Protein AF-A0A0A1XSM8-F1 (afdb_monomer_lite)

Sequence (254 aa):
SNYKRAIQLCSEKLRDNIKELNGKSNKLQLAQQSCEIKRKNLKAELVKLEKELEESKEKVYEACHAATYEDTLAKSKAAMAKYQLEHGALRSAEAMYKKYIEKVTEEPCCPLCHKDMTDNEATDITMELSDEISRLPENIKRTEKLLKAEQKRYENLLHIKSVVETVAKLEADIPKKKQELSSIEEKLAECVEERESLQMLLAEPTTSLELADSMMGDVSLLDEAMKEITRLKNDIAQLNVSTKEKNTNYKKQN

Foldseek 3Di:
DQVLVVLVVLLVVLVVVLVVLVVVLVVLVVVLVVLVVVLVVLVVVLVVLVVLLVVLVVLVCVLQVPDDLVVSLVVLVVQLVVLVVVLVVLVVLLVVLVVQLVVCVVAVARPPPRHHHDPVRSVVSSVVSVVVSVCSVVVSVVSVVSNVVSVVSNVSSVVSPVSVVSSVVSVVVSVVSVVVSVVSVVVSVVSVVVSVVSVVVSPVSVVVSVVSVVCSVVSVVVSVVVVVVVVVVVVVVVVVVVVVVVVVVVVVVD

Structure (mmCIF, N/CA/C/O backbone):
data_AF-A0A0A1XSM8-F1
#
_entry.id   AF-A0A0A1XSM8-F1
#
loop_
_atom_site.group_PDB
_atom_site.id
_atom_site.type_symbol
_atom_site.label_atom_id
_atom_site.label_alt_id
_atom_site.label_comp_id
_atom_site.label_asym_id
_atom_site.label_entity_id
_atom_site.label_seq_id
_atom_site.pdbx_PDB_ins_code
_atom_site.Cartn_x
_atom_site.Cartn_y
_atom_site.Cartn_z
_atom_site.occupancy
_atom_site.B_iso_or_equiv
_atom_site.auth_seq_id
_atom_site.auth_comp_id
_atom_site.auth_asym_id
_atom_site.auth_atom_id
_atom_site.pdbx_PDB_model_num
ATOM 1 N N . SER A 1 1 ? -41.014 -10.671 57.618 1.00 57.84 1 SER A N 1
ATOM 2 C CA . SER A 1 1 ? -40.195 -10.528 56.399 1.00 57.84 1 SER A CA 1
ATOM 3 C C . SER A 1 1 ? -38.901 -9.835 56.766 1.00 57.84 1 SER A C 1
ATOM 5 O O . SER A 1 1 ? -38.954 -8.995 57.649 1.00 57.84 1 SER A O 1
ATOM 7 N N . ASN A 1 2 ? -37.768 -10.234 56.181 1.00 83.19 2 ASN A N 1
ATOM 8 C CA . ASN A 1 2 ? -36.460 -9.608 56.413 1.00 83.19 2 ASN A CA 1
ATOM 9 C C . ASN A 1 2 ? -36.121 -8.795 55.159 1.00 83.19 2 ASN A C 1
ATOM 11 O O . ASN A 1 2 ? -35.640 -9.352 54.167 1.00 83.19 2 ASN A O 1
ATOM 15 N N . TYR A 1 3 ? -36.506 -7.520 55.167 1.00 88.50 3 TYR A N 1
ATOM 16 C CA . TYR A 1 3 ? -36.386 -6.631 54.012 1.00 88.50 3 TYR A CA 1
ATOM 17 C C . TYR A 1 3 ? -34.920 -6.347 53.690 1.00 88.50 3 TYR A C 1
ATOM 19 O O . TYR A 1 3 ? -34.545 -6.303 52.517 1.00 88.50 3 TYR A O 1
ATOM 27 N N . LYS A 1 4 ? -34.066 -6.280 54.716 1.00 89.94 4 LYS A N 1
ATOM 28 C CA . LYS A 1 4 ? -32.618 -6.136 54.561 1.00 89.94 4 LYS A CA 1
ATOM 29 C C . LYS A 1 4 ? -32.029 -7.253 53.708 1.00 89.94 4 LYS A C 1
ATOM 31 O O . LYS A 1 4 ? -31.287 -6.987 52.768 1.00 89.94 4 LYS A O 1
ATOM 36 N N . ARG A 1 5 ? -32.398 -8.507 53.985 1.00 89.94 5 ARG A N 1
ATOM 37 C CA . ARG A 1 5 ? -31.927 -9.666 53.213 1.00 89.94 5 ARG A CA 1
ATOM 38 C C . ARG A 1 5 ? -32.392 -9.610 51.757 1.00 89.94 5 ARG A C 1
ATOM 40 O O . ARG A 1 5 ? -31.642 -10.010 50.874 1.00 89.94 5 ARG A O 1
ATOM 47 N N . ALA A 1 6 ? -33.605 -9.121 51.499 1.00 90.31 6 ALA A N 1
ATOM 48 C CA . ALA A 1 6 ? -34.114 -8.981 50.136 1.00 90.31 6 ALA A CA 1
ATOM 49 C C . ALA A 1 6 ? -33.307 -7.951 49.327 1.00 90.31 6 ALA A C 1
ATOM 51 O O . ALA A 1 6 ? -32.932 -8.234 48.190 1.00 90.31 6 ALA A O 1
ATOM 52 N N . ILE A 1 7 ? -32.981 -6.800 49.928 1.00 91.75 7 ILE A N 1
ATOM 53 C CA . ILE A 1 7 ? -32.143 -5.781 49.280 1.00 91.75 7 ILE A CA 1
ATOM 54 C C . ILE A 1 7 ? -30.718 -6.288 49.079 1.00 91.75 7 ILE A C 1
ATOM 56 O O . ILE A 1 7 ? -30.192 -6.146 47.984 1.00 91.75 7 ILE A O 1
ATOM 60 N N . GLN A 1 8 ? -30.120 -6.957 50.069 1.00 92.00 8 GLN A N 1
ATOM 61 C CA . GLN A 1 8 ? -28.779 -7.539 49.926 1.00 92.00 8 GLN A CA 1
ATOM 62 C C . GLN A 1 8 ? -28.683 -8.505 48.737 1.00 92.00 8 GLN A C 1
ATOM 64 O O . GLN A 1 8 ? -27.766 -8.385 47.929 1.00 92.00 8 GLN A O 1
ATOM 69 N N . LEU A 1 9 ? -29.660 -9.405 48.583 1.00 92.56 9 LEU A N 1
ATOM 70 C CA . LEU A 1 9 ? -29.715 -10.326 47.443 1.00 92.56 9 LEU A CA 1
ATOM 71 C C . LEU A 1 9 ? -29.892 -9.592 46.103 1.00 92.56 9 LEU A C 1
ATOM 73 O O . LEU A 1 9 ? -29.390 -10.052 45.078 1.00 92.56 9 LEU A O 1
ATOM 77 N N . CYS A 1 10 ? -30.611 -8.467 46.090 1.00 92.44 10 CYS A N 1
ATOM 78 C CA . CYS A 1 10 ? -30.744 -7.624 44.902 1.00 92.44 10 CYS A CA 1
ATOM 79 C C . CYS A 1 10 ? -29.411 -6.939 44.555 1.00 92.44 10 CYS A C 1
ATOM 81 O O . CYS A 1 10 ? -28.944 -7.050 43.422 1.00 92.44 10 CYS A O 1
ATOM 83 N N . SER A 1 11 ? -28.753 -6.318 45.540 1.00 93.38 11 SER A N 1
ATOM 84 C CA . SER A 1 11 ? -27.442 -5.679 45.377 1.00 93.38 11 SER A CA 1
ATOM 85 C C . SER A 1 11 ? -26.373 -6.662 44.894 1.00 93.38 11 SER A C 1
ATOM 87 O O . SER A 1 11 ? -25.549 -6.304 44.058 1.00 93.38 11 SER A O 1
ATOM 89 N N . GLU A 1 12 ? -26.378 -7.908 45.378 1.00 94.56 12 GLU A N 1
ATOM 90 C CA . GLU A 1 12 ? -25.468 -8.961 44.901 1.00 94.56 12 GLU A CA 1
ATOM 91 C C . GLU A 1 12 ? -25.669 -9.256 43.409 1.00 94.56 12 GLU A C 1
ATOM 93 O O . GLU A 1 12 ? -24.707 -9.198 42.643 1.00 94.56 12 GLU A O 1
ATOM 98 N N . LYS A 1 13 ? -26.919 -9.456 42.968 1.00 94.75 13 LYS A N 1
ATOM 99 C CA . LYS A 1 13 ? -27.236 -9.669 41.545 1.00 94.75 13 LYS A CA 1
ATOM 100 C C . LYS A 1 13 ? -26.828 -8.486 40.670 1.00 94.75 13 LYS A C 1
ATOM 102 O O . LYS A 1 13 ? -26.302 -8.685 39.577 1.00 94.75 13 LYS A O 1
ATOM 107 N N . LEU A 1 14 ? -27.056 -7.260 41.143 1.00 95.00 14 LEU A N 1
ATOM 108 C CA . LEU A 1 14 ? -26.653 -6.046 40.431 1.00 95.00 14 LEU A CA 1
ATOM 109 C C . LEU A 1 14 ? -25.130 -5.957 40.299 1.00 95.00 14 LEU A C 1
ATOM 111 O O . LEU A 1 14 ? -24.633 -5.679 39.210 1.00 95.00 14 LEU A O 1
ATOM 115 N N . ARG A 1 15 ? -24.374 -6.261 41.363 1.00 95.00 15 ARG A N 1
ATOM 116 C CA . ARG A 1 15 ? -22.902 -6.292 41.312 1.00 95.00 15 ARG A CA 1
ATOM 117 C C . ARG A 1 15 ? -22.378 -7.328 40.327 1.00 95.00 15 ARG A C 1
ATOM 119 O O . ARG A 1 15 ? -21.412 -7.038 39.625 1.00 95.00 15 ARG A O 1
ATOM 126 N N . ASP A 1 16 ? -22.988 -8.506 40.265 1.00 95.50 16 ASP A N 1
ATOM 127 C CA . ASP A 1 16 ? -22.576 -9.542 39.317 1.00 95.50 16 ASP A CA 1
ATOM 128 C C . ASP A 1 16 ? -22.859 -9.126 37.867 1.00 95.50 16 ASP A C 1
ATOM 130 O O . ASP A 1 16 ? -21.978 -9.255 37.016 1.00 95.50 16 ASP A O 1
ATOM 134 N N . ASN A 1 17 ? -24.018 -8.512 37.600 1.00 95.44 17 ASN A N 1
ATOM 135 C CA . ASN A 1 17 ? -24.339 -7.953 36.283 1.00 95.44 17 ASN A CA 1
ATOM 136 C C . ASN A 1 17 ? -23.355 -6.836 35.877 1.00 95.44 17 ASN A C 1
ATOM 138 O O . ASN A 1 17 ? -22.780 -6.863 34.790 1.00 95.44 17 ASN A O 1
ATOM 142 N N . ILE A 1 18 ? -23.074 -5.891 36.782 1.00 96.00 18 ILE A N 1
ATOM 143 C CA . ILE A 1 18 ? -22.097 -4.813 36.550 1.00 96.00 18 ILE A CA 1
ATOM 144 C C . ILE A 1 18 ? -20.708 -5.390 36.256 1.00 96.00 18 ILE A C 1
ATOM 146 O O . ILE A 1 18 ? -20.020 -4.911 35.353 1.00 96.00 18 ILE A O 1
ATOM 150 N N . LYS A 1 19 ? -20.273 -6.425 36.986 1.00 96.19 19 LYS A N 1
ATOM 151 C CA . LYS A 1 19 ? -18.994 -7.103 36.722 1.00 96.19 19 LYS A CA 1
ATOM 152 C C . LYS A 1 19 ? -18.967 -7.749 35.341 1.00 96.19 19 LYS A C 1
ATOM 154 O O . LYS A 1 19 ? -17.958 -7.625 34.648 1.00 96.19 19 LYS A O 1
ATOM 159 N N . GLU A 1 20 ? -20.041 -8.422 34.934 1.00 95.62 20 GLU A N 1
ATOM 160 C CA . GLU A 1 2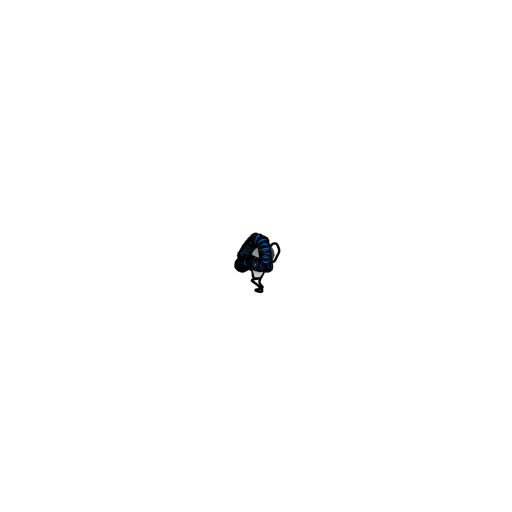0 ? -20.127 -9.052 33.616 1.00 95.62 20 GLU A CA 1
ATOM 161 C C . GLU A 1 20 ? -20.049 -8.009 32.493 1.00 95.62 20 GLU A C 1
ATOM 163 O O . GLU A 1 20 ? -19.232 -8.139 31.576 1.00 95.62 20 GLU A O 1
ATOM 168 N N . LEU A 1 21 ? -20.851 -6.946 32.590 1.00 95.00 21 LEU A N 1
ATOM 169 C CA . LEU A 1 21 ? -20.886 -5.861 31.610 1.00 95.00 21 LEU A CA 1
ATOM 170 C C . LEU A 1 21 ? -19.550 -5.107 31.538 1.00 95.00 21 LEU A C 1
ATOM 172 O O . LEU A 1 21 ? -19.043 -4.868 30.443 1.00 95.00 21 LEU A O 1
ATOM 176 N N . ASN A 1 22 ? -18.915 -4.818 32.678 1.00 93.69 22 ASN A N 1
ATOM 177 C CA . ASN A 1 22 ? -17.567 -4.240 32.705 1.00 93.69 22 ASN A CA 1
ATOM 178 C C . ASN A 1 22 ? -16.521 -5.186 32.101 1.00 93.69 22 ASN A C 1
ATOM 180 O O . ASN A 1 22 ? -15.609 -4.743 31.403 1.00 93.69 22 ASN A O 1
ATOM 184 N N . GLY A 1 23 ? -16.657 -6.497 32.316 1.00 94.50 23 GLY A N 1
ATOM 185 C CA . GLY A 1 23 ? -15.811 -7.502 31.678 1.00 94.50 23 GLY A CA 1
ATOM 186 C C . GLY A 1 23 ? -15.925 -7.483 30.151 1.00 94.50 23 GLY A C 1
ATOM 187 O O . GLY A 1 23 ? -14.906 -7.566 29.463 1.00 94.50 23 GLY A O 1
ATOM 188 N N . LYS A 1 24 ? -17.143 -7.336 29.612 1.00 94.81 24 LYS A N 1
ATOM 189 C CA . LYS A 1 24 ? -17.385 -7.166 28.167 1.00 94.81 24 LYS A CA 1
ATOM 190 C C . LYS A 1 24 ? -16.805 -5.845 27.655 1.00 94.81 24 LYS A C 1
ATOM 192 O O . LYS A 1 24 ? -16.062 -5.860 26.678 1.00 94.81 24 LYS A O 1
ATOM 197 N N . SER A 1 25 ? -17.047 -4.746 28.370 1.00 93.38 25 SER A N 1
ATOM 198 C CA . SER A 1 25 ? -16.523 -3.414 28.037 1.00 93.38 25 SER A CA 1
ATOM 199 C C . SER A 1 25 ? -14.990 -3.401 27.943 1.00 93.38 25 SER A C 1
ATOM 201 O O . SER A 1 25 ? -14.430 -2.957 26.943 1.00 93.38 25 SER A O 1
ATOM 203 N N . ASN A 1 26 ? -14.295 -4.004 28.914 1.00 93.12 26 ASN A N 1
ATOM 204 C CA . ASN A 1 26 ? -12.832 -4.102 28.899 1.00 93.12 26 ASN A CA 1
ATOM 205 C C . ASN A 1 26 ? -12.301 -4.917 27.709 1.00 93.12 26 ASN A C 1
ATOM 207 O O . ASN A 1 26 ? -11.300 -4.543 27.098 1.00 93.12 26 ASN A O 1
ATOM 211 N N . LYS A 1 27 ? -12.959 -6.030 27.354 1.00 93.94 27 LYS A N 1
ATOM 212 C CA . LYS A 1 27 ? -12.572 -6.830 26.176 1.00 93.94 27 LYS A CA 1
ATOM 213 C C . LYS A 1 27 ? -12.722 -6.027 24.888 1.00 93.94 27 LYS A C 1
ATOM 215 O O . LYS A 1 27 ? -11.822 -6.051 24.049 1.00 93.94 27 LYS A O 1
ATOM 220 N N . LEU A 1 28 ? -13.828 -5.301 24.760 1.00 94.50 28 LEU A N 1
ATOM 221 C CA . LEU A 1 28 ? -14.105 -4.455 23.608 1.00 94.50 28 LEU A CA 1
ATOM 222 C C . LEU A 1 28 ? -13.106 -3.296 23.508 1.00 94.50 28 LEU A C 1
ATOM 224 O O . LEU A 1 28 ? -12.585 -3.022 22.431 1.00 94.50 28 LEU A O 1
ATOM 228 N N . GLN A 1 29 ? -12.739 -2.686 24.638 1.00 92.31 29 GLN A N 1
ATOM 229 C CA . GLN A 1 29 ? -11.714 -1.645 24.691 1.00 92.31 29 GLN A CA 1
ATOM 230 C C . GLN A 1 29 ? -10.348 -2.150 24.199 1.00 92.31 29 GLN A C 1
ATOM 232 O O . GLN A 1 29 ? -9.684 -1.464 23.421 1.00 92.31 29 GLN A O 1
ATOM 237 N N . LEU A 1 30 ? -9.931 -3.356 24.597 1.00 94.00 30 LEU A N 1
ATOM 238 C CA . LEU A 1 30 ? -8.688 -3.964 24.109 1.00 94.00 30 LEU A CA 1
ATOM 239 C C . LEU A 1 30 ? -8.748 -4.260 22.602 1.00 94.00 30 LEU A C 1
ATOM 241 O O . LEU A 1 30 ? -7.776 -4.017 21.880 1.00 94.00 30 LEU A O 1
ATOM 245 N N . ALA A 1 31 ? -9.889 -4.753 22.111 1.00 92.81 31 ALA A N 1
ATOM 246 C CA . ALA A 1 31 ? -10.104 -5.000 20.687 1.00 92.81 31 ALA A CA 1
ATOM 247 C C . ALA A 1 31 ? -10.046 -3.699 19.869 1.00 92.81 31 ALA A C 1
ATOM 249 O O . ALA A 1 31 ? -9.356 -3.645 18.846 1.00 92.81 31 ALA A O 1
ATOM 250 N N . GLN A 1 32 ? -10.686 -2.634 20.360 1.00 93.50 32 GLN A N 1
ATOM 251 C CA . GLN A 1 32 ? -10.644 -1.304 19.761 1.00 93.50 32 GLN A CA 1
ATOM 252 C C . GLN A 1 32 ? -9.210 -0.772 19.693 1.00 93.50 32 GLN A C 1
ATOM 254 O O . GLN A 1 32 ? -8.761 -0.376 18.621 1.00 93.50 32 GLN A O 1
ATOM 259 N N . GLN A 1 33 ? -8.458 -0.820 20.798 1.00 94.69 33 GLN A N 1
ATOM 260 C CA . GLN A 1 33 ? -7.058 -0.381 20.822 1.00 94.69 33 GLN A CA 1
ATOM 261 C C . GLN A 1 33 ? -6.204 -1.148 19.805 1.00 94.69 33 GLN A C 1
ATOM 263 O O . GLN A 1 33 ? -5.412 -0.550 19.075 1.00 94.69 33 GLN A O 1
ATOM 268 N N . SER A 1 34 ? -6.390 -2.468 19.707 1.00 94.31 34 SER A N 1
ATOM 269 C CA . SER A 1 34 ? -5.701 -3.284 18.704 1.00 94.31 34 SER A CA 1
ATOM 270 C C . SER A 1 34 ? -6.028 -2.830 17.278 1.00 94.31 34 SER A C 1
ATOM 272 O O . SER A 1 34 ? -5.122 -2.665 16.456 1.00 94.31 34 SER A O 1
ATOM 274 N N . CYS A 1 35 ? -7.305 -2.579 16.979 1.00 95.00 35 CYS A N 1
ATOM 275 C CA . CYS A 1 35 ? -7.736 -2.112 15.663 1.00 95.00 35 CYS A CA 1
ATOM 276 C C . CYS A 1 35 ? -7.240 -0.691 15.358 1.00 95.00 35 CYS A C 1
ATOM 278 O O . CYS A 1 35 ? -6.810 -0.430 14.237 1.00 95.00 35 CYS A O 1
ATOM 280 N N . GLU A 1 36 ? -7.203 0.213 16.339 1.00 94.75 36 GLU A N 1
ATOM 281 C CA . GLU A 1 36 ? -6.663 1.569 16.174 1.00 94.75 36 GLU A CA 1
ATOM 282 C C . GLU A 1 36 ? -5.170 1.557 15.843 1.00 94.75 36 GLU A C 1
ATOM 284 O O . GLU A 1 36 ? -4.731 2.286 14.946 1.00 94.75 36 GLU A O 1
ATOM 289 N N . ILE A 1 37 ? -4.396 0.703 16.521 1.00 96.00 37 ILE A N 1
ATOM 290 C CA . ILE A 1 37 ? -2.970 0.507 16.234 1.00 96.00 37 ILE A CA 1
ATOM 291 C C . ILE A 1 37 ? -2.797 -0.017 14.807 1.00 96.00 37 ILE A C 1
ATOM 293 O O . ILE A 1 37 ? -2.013 0.547 14.040 1.00 96.00 37 ILE A O 1
ATOM 297 N N . LYS A 1 38 ? -3.559 -1.049 14.419 1.00 95.56 38 LYS A N 1
ATOM 298 C CA . LYS A 1 38 ? -3.522 -1.602 13.055 1.00 95.56 38 LYS A CA 1
ATOM 299 C C . LYS A 1 38 ? -3.875 -0.546 12.009 1.00 95.56 38 LYS A C 1
ATOM 301 O O . LYS A 1 38 ? -3.117 -0.373 11.061 1.00 95.56 38 LYS A O 1
ATOM 306 N N . ARG A 1 39 ? -4.951 0.221 12.218 1.00 96.75 39 ARG A N 1
ATOM 307 C CA . ARG A 1 39 ? -5.370 1.327 11.343 1.00 96.75 39 ARG A CA 1
ATOM 308 C C . ARG A 1 39 ? -4.254 2.353 11.170 1.00 96.75 39 ARG A C 1
ATOM 310 O O . ARG A 1 39 ? -3.959 2.756 10.050 1.00 96.75 39 ARG A O 1
ATOM 317 N N . LYS A 1 40 ? -3.628 2.787 12.268 1.00 96.81 40 LYS A N 1
ATOM 318 C CA . LYS A 1 40 ? -2.547 3.781 12.233 1.00 96.81 40 LYS A CA 1
ATOM 319 C C . LYS A 1 40 ? -1.333 3.261 11.464 1.00 96.81 40 LYS A C 1
ATOM 321 O O . LYS A 1 40 ? -0.796 3.983 10.626 1.00 96.81 40 LYS A O 1
ATOM 326 N N . ASN A 1 41 ? -0.928 2.022 11.730 1.00 96.31 41 ASN A N 1
ATOM 327 C CA . ASN A 1 41 ? 0.204 1.396 11.055 1.00 96.31 41 ASN A CA 1
ATOM 328 C C . ASN A 1 41 ? -0.067 1.229 9.557 1.00 96.31 41 ASN A C 1
ATOM 330 O O . ASN A 1 41 ? 0.768 1.623 8.748 1.00 96.31 41 ASN A O 1
ATOM 334 N N . LEU A 1 42 ? -1.250 0.730 9.189 1.00 96.44 42 LEU A N 1
ATOM 335 C CA . LEU A 1 42 ? -1.633 0.518 7.797 1.00 96.44 42 LEU A CA 1
ATOM 336 C C . LEU A 1 42 ? -1.765 1.840 7.029 1.00 96.44 42 LEU A C 1
ATOM 338 O O . LEU A 1 42 ? -1.299 1.929 5.899 1.00 96.44 42 LEU A O 1
ATOM 342 N N . LYS A 1 43 ? -2.305 2.903 7.648 1.00 96.50 43 LYS A N 1
ATOM 343 C CA . LYS A 1 43 ? -2.306 4.256 7.056 1.00 96.50 43 LYS A CA 1
ATOM 344 C C . LYS A 1 43 ? -0.891 4.770 6.805 1.00 96.50 43 LYS A C 1
ATOM 346 O O . LYS A 1 43 ? -0.612 5.289 5.731 1.00 96.50 43 LYS A O 1
ATOM 351 N N . ALA A 1 44 ? 0.008 4.623 7.779 1.00 96.75 44 ALA A N 1
ATOM 352 C CA . ALA A 1 44 ? 1.395 5.054 7.625 1.00 96.75 44 ALA A CA 1
ATOM 353 C C . ALA A 1 44 ? 2.141 4.244 6.550 1.00 96.75 44 ALA A C 1
ATOM 355 O O . ALA A 1 44 ? 2.964 4.800 5.827 1.00 96.75 44 ALA A O 1
ATOM 356 N N . GLU A 1 45 ? 1.860 2.945 6.442 1.00 95.69 45 GLU A N 1
ATOM 357 C CA . GLU A 1 45 ? 2.399 2.084 5.390 1.00 95.69 45 GLU A CA 1
ATOM 358 C C . GLU A 1 45 ? 1.861 2.482 4.011 1.00 95.69 45 GLU A C 1
ATOM 360 O O . GLU A 1 45 ? 2.648 2.657 3.088 1.00 95.69 45 GLU A O 1
ATOM 365 N N . LEU A 1 46 ? 0.551 2.712 3.883 1.00 96.75 46 LEU A N 1
ATOM 366 C CA . LEU A 1 46 ? -0.077 3.156 2.637 1.00 96.75 46 LEU A CA 1
ATOM 367 C C . LEU A 1 46 ? 0.536 4.455 2.116 1.00 96.75 46 LEU A C 1
ATOM 369 O O . LEU A 1 46 ? 0.905 4.505 0.952 1.00 96.75 46 LEU A O 1
ATOM 373 N N . VAL A 1 47 ? 0.734 5.459 2.975 1.00 96.88 47 VAL A N 1
ATOM 374 C CA . VAL A 1 47 ? 1.379 6.723 2.574 1.00 96.88 47 VAL A CA 1
ATOM 375 C C . VAL A 1 47 ? 2.792 6.485 2.031 1.00 96.88 47 VAL A C 1
ATOM 377 O O . VAL A 1 47 ? 3.201 7.122 1.063 1.00 96.88 47 VAL A O 1
ATOM 380 N N . LYS A 1 48 ? 3.551 5.559 2.632 1.00 96.56 48 LYS A N 1
ATOM 381 C CA . LYS A 1 48 ? 4.892 5.207 2.143 1.00 96.56 48 LYS A CA 1
ATOM 382 C C . LYS A 1 48 ? 4.830 4.505 0.790 1.00 96.56 48 LYS A C 1
ATOM 384 O O . LYS A 1 48 ? 5.584 4.883 -0.096 1.00 96.56 48 LYS A O 1
ATOM 389 N N . LEU A 1 49 ? 3.933 3.532 0.634 1.00 95.81 49 LEU A N 1
ATOM 390 C CA . LEU A 1 49 ? 3.766 2.781 -0.612 1.00 95.81 49 LEU A CA 1
ATOM 391 C C . LEU A 1 49 ? 3.255 3.670 -1.750 1.00 95.81 49 LEU A C 1
ATOM 393 O O . LEU A 1 49 ? 3.718 3.539 -2.874 1.00 95.81 49 LEU A O 1
ATOM 397 N N . GLU A 1 50 ? 2.337 4.596 -1.470 1.00 95.50 50 GLU A N 1
ATOM 398 C CA . GLU A 1 50 ? 1.850 5.577 -2.446 1.00 95.50 50 GLU A CA 1
ATOM 399 C C . GLU A 1 50 ? 2.966 6.524 -2.889 1.00 95.50 50 GLU A C 1
ATOM 401 O O . GLU A 1 50 ? 3.106 6.792 -4.080 1.00 95.50 50 GLU A O 1
ATOM 406 N N . LYS A 1 51 ? 3.804 6.979 -1.951 1.00 96.50 51 LYS A N 1
ATOM 407 C CA . LYS A 1 51 ? 4.974 7.795 -2.281 1.00 96.50 51 LYS A CA 1
ATOM 408 C C . LYS A 1 51 ? 5.997 7.013 -3.110 1.00 96.50 51 LYS A C 1
ATOM 410 O O . LYS A 1 51 ? 6.495 7.529 -4.102 1.00 96.50 51 LYS A O 1
ATOM 415 N N . GLU A 1 52 ? 6.294 5.773 -2.725 1.00 95.56 52 GLU A N 1
ATOM 416 C CA . GLU A 1 52 ? 7.201 4.889 -3.468 1.00 95.56 52 GLU A CA 1
ATOM 417 C C . GLU A 1 52 ? 6.672 4.591 -4.876 1.00 95.56 52 GLU A C 1
ATOM 419 O O . GLU A 1 52 ? 7.447 4.551 -5.835 1.00 95.56 52 GLU A O 1
ATOM 424 N N . LEU A 1 53 ? 5.353 4.423 -5.014 1.00 96.38 53 LEU A N 1
ATOM 425 C CA . LEU A 1 53 ? 4.701 4.250 -6.303 1.00 96.38 53 LEU A CA 1
ATOM 426 C C . LEU A 1 53 ? 4.896 5.486 -7.181 1.00 96.38 53 LEU A C 1
ATOM 428 O O . LEU A 1 53 ? 5.271 5.329 -8.339 1.00 96.38 53 LEU A O 1
ATOM 432 N N . GLU A 1 54 ? 4.675 6.685 -6.645 1.00 95.12 54 GLU A N 1
ATOM 433 C CA . GLU A 1 54 ? 4.847 7.931 -7.397 1.00 95.12 54 GLU A CA 1
ATOM 434 C C . GLU A 1 54 ? 6.304 8.123 -7.837 1.00 95.12 54 GLU A C 1
ATOM 436 O O . GLU A 1 54 ? 6.575 8.267 -9.026 1.00 95.12 54 GLU A O 1
ATOM 441 N N . GLU A 1 55 ? 7.261 7.979 -6.915 1.00 94.94 55 GLU A N 1
ATOM 442 C CA . GLU A 1 55 ? 8.697 8.066 -7.222 1.00 94.94 55 GLU A CA 1
ATOM 443 C C . GLU A 1 55 ? 9.132 7.021 -8.269 1.00 94.94 55 GLU A C 1
ATOM 445 O O . GLU A 1 55 ? 10.017 7.261 -9.095 1.00 94.94 55 GLU A O 1
ATOM 450 N N . SER A 1 56 ? 8.532 5.828 -8.243 1.00 94.00 56 SER A N 1
ATOM 451 C CA . SER A 1 56 ? 8.818 4.773 -9.219 1.00 94.00 56 SER A CA 1
ATOM 452 C C . SER A 1 56 ? 8.170 5.060 -10.575 1.00 94.00 56 SER A C 1
ATOM 454 O O . SER A 1 56 ? 8.792 4.811 -11.609 1.00 94.00 56 SER A O 1
ATOM 456 N N . LYS A 1 57 ? 6.956 5.623 -10.593 1.00 92.81 57 LYS A N 1
ATOM 457 C CA . LYS A 1 57 ? 6.270 6.068 -11.814 1.00 92.81 57 LYS A CA 1
ATOM 458 C C . LYS A 1 57 ? 7.019 7.195 -12.502 1.00 92.81 57 LYS A C 1
ATOM 460 O O . LYS A 1 57 ? 7.180 7.132 -13.717 1.00 92.81 57 LYS A O 1
ATOM 465 N N . GLU A 1 58 ? 7.529 8.165 -11.748 1.00 93.00 58 GLU A N 1
ATOM 466 C CA . GLU A 1 58 ? 8.364 9.245 -12.277 1.00 93.00 58 GLU A CA 1
ATOM 467 C C . GLU A 1 58 ? 9.603 8.685 -12.987 1.00 93.00 58 GLU A C 1
ATOM 469 O O . GLU A 1 58 ? 9.836 9.001 -14.152 1.00 93.00 58 GLU A O 1
ATOM 474 N N . LYS A 1 59 ? 10.333 7.750 -12.362 1.00 91.25 59 LYS A N 1
ATOM 475 C CA . LYS A 1 59 ? 11.497 7.088 -12.990 1.00 91.25 59 LYS A CA 1
ATOM 476 C C . LYS A 1 59 ? 11.139 6.347 -14.279 1.00 91.25 59 LYS A C 1
ATOM 478 O O . LYS A 1 59 ? 11.894 6.373 -15.251 1.00 91.25 59 LYS A O 1
ATOM 483 N N . VAL A 1 60 ? 9.996 5.659 -14.299 1.00 91.19 60 VAL A N 1
ATOM 484 C CA . VAL A 1 60 ? 9.510 4.975 -15.507 1.00 91.19 60 VAL A CA 1
ATOM 485 C C . VAL A 1 60 ? 9.138 5.993 -16.586 1.00 91.19 60 VAL A C 1
ATOM 487 O O . VAL A 1 60 ? 9.468 5.792 -17.758 1.00 91.19 60 VAL A O 1
ATOM 490 N N . TYR A 1 61 ? 8.506 7.100 -16.200 1.00 90.12 61 TYR A N 1
ATOM 491 C CA . TYR A 1 61 ? 8.118 8.179 -17.099 1.00 90.12 61 TYR A CA 1
ATOM 492 C C . TYR A 1 61 ? 9.333 8.876 -17.721 1.00 90.12 61 TYR A C 1
ATOM 494 O O . TYR A 1 61 ? 9.364 9.049 -18.938 1.00 90.12 61 TYR A O 1
ATOM 502 N N . GLU A 1 62 ? 10.364 9.193 -16.937 1.00 89.19 62 GLU A N 1
ATOM 503 C CA . GLU A 1 62 ? 11.622 9.777 -17.425 1.00 89.19 62 GLU A CA 1
ATOM 504 C C . GLU A 1 62 ? 12.305 8.902 -18.481 1.00 89.19 62 GLU A C 1
ATOM 506 O O . GLU A 1 62 ? 12.934 9.408 -19.408 1.00 89.19 62 GLU A O 1
ATOM 511 N N . ALA A 1 63 ? 12.173 7.579 -18.388 1.00 86.75 63 ALA A N 1
ATOM 512 C CA . ALA A 1 63 ? 12.787 6.676 -19.351 1.00 86.75 63 ALA A CA 1
ATOM 513 C C . ALA A 1 63 ? 11.900 6.380 -20.574 1.00 86.75 63 ALA A C 1
ATOM 515 O O . ALA A 1 63 ? 12.412 6.262 -21.693 1.00 86.75 63 ALA A O 1
ATOM 516 N N . CYS A 1 64 ? 10.579 6.276 -20.392 1.00 88.06 64 CYS A N 1
ATOM 517 C CA . CYS A 1 64 ? 9.651 5.819 -21.435 1.00 88.06 64 CYS A CA 1
ATOM 518 C C . CYS A 1 64 ? 8.816 6.941 -22.079 1.00 88.06 64 CYS A C 1
ATOM 520 O O . CYS A 1 64 ? 8.224 6.715 -23.131 1.00 88.06 64 CYS A O 1
ATOM 522 N N . HIS A 1 65 ? 8.798 8.151 -21.505 1.00 81.44 65 HIS A N 1
ATOM 523 C CA . HIS A 1 65 ? 8.115 9.348 -22.023 1.00 81.44 65 HIS A CA 1
ATOM 524 C C . HIS A 1 65 ? 6.675 9.060 -22.493 1.00 81.44 65 HIS A C 1
ATOM 526 O O . HIS A 1 65 ? 6.345 9.213 -23.669 1.00 81.44 65 HIS A O 1
ATOM 532 N N . ALA A 1 66 ? 5.830 8.609 -21.560 1.00 76.06 66 ALA A N 1
ATOM 533 C CA . ALA A 1 66 ? 4.420 8.230 -21.750 1.00 76.06 66 ALA A CA 1
ATOM 534 C C . ALA A 1 66 ? 4.132 6.977 -22.606 1.00 76.06 66 ALA A C 1
ATOM 536 O O . ALA A 1 66 ? 2.986 6.529 -22.640 1.00 76.06 66 ALA A O 1
ATOM 537 N N . ALA A 1 67 ? 5.124 6.374 -23.266 1.00 83.00 67 ALA A N 1
ATOM 538 C CA . ALA A 1 67 ? 4.949 5.073 -23.909 1.00 83.00 67 ALA A CA 1
ATOM 539 C C . ALA A 1 67 ? 5.065 3.930 -22.889 1.00 83.00 67 ALA A C 1
ATOM 541 O O . ALA A 1 67 ? 5.692 4.072 -21.837 1.00 83.00 67 ALA A O 1
ATOM 542 N N . THR A 1 68 ? 4.482 2.772 -23.207 1.00 87.69 68 THR A N 1
ATOM 543 C CA . THR A 1 68 ? 4.657 1.583 -22.367 1.00 87.69 68 THR A CA 1
ATOM 544 C C . THR A 1 68 ? 6.117 1.131 -22.388 1.00 87.69 68 THR A C 1
ATOM 546 O O . THR A 1 68 ? 6.856 1.359 -23.358 1.00 87.69 68 THR A O 1
ATOM 549 N N . TYR A 1 69 ? 6.544 0.477 -21.308 1.00 89.50 69 TYR A N 1
ATOM 550 C CA . TYR A 1 69 ? 7.890 -0.078 -21.212 1.00 89.50 69 TYR A CA 1
ATOM 551 C C . TYR A 1 69 ? 8.190 -1.043 -22.368 1.00 89.50 69 TYR A C 1
ATOM 553 O O . TYR A 1 69 ? 9.226 -0.926 -23.024 1.00 89.50 69 TYR A O 1
ATOM 561 N N . GLU A 1 70 ? 7.259 -1.957 -22.651 1.00 88.62 70 GLU A N 1
ATOM 562 C CA . GLU A 1 70 ? 7.411 -2.979 -23.689 1.00 88.62 70 GLU A CA 1
ATOM 563 C C . GLU A 1 70 ? 7.534 -2.362 -25.085 1.00 88.62 70 GLU A C 1
ATOM 565 O O . GLU A 1 70 ? 8.454 -2.710 -25.831 1.00 88.62 70 GLU A O 1
ATOM 570 N N . ASP A 1 71 ? 6.688 -1.380 -25.411 1.00 90.38 71 ASP A N 1
ATOM 571 C CA . ASP A 1 71 ? 6.753 -0.683 -26.697 1.00 90.38 71 ASP A CA 1
ATOM 572 C C . ASP A 1 71 ? 8.065 0.086 -26.852 1.00 90.38 71 ASP A C 1
ATOM 574 O O . ASP A 1 71 ? 8.674 0.091 -27.925 1.00 90.38 71 ASP A O 1
ATOM 578 N N . THR A 1 72 ? 8.517 0.752 -25.788 1.00 90.62 72 THR A N 1
ATOM 579 C CA . THR A 1 72 ? 9.751 1.549 -25.811 1.00 90.62 72 THR A CA 1
ATOM 580 C C . THR A 1 72 ? 10.976 0.655 -25.982 1.00 90.62 72 THR A C 1
ATOM 582 O O . THR A 1 72 ? 11.863 0.962 -26.783 1.00 90.62 72 THR A O 1
ATOM 585 N N . LEU A 1 73 ? 11.000 -0.486 -25.288 1.00 92.50 73 LEU A N 1
ATOM 586 C CA . LEU A 1 73 ? 12.052 -1.489 -25.404 1.00 92.50 73 LEU A CA 1
ATOM 587 C C . LEU A 1 73 ? 12.090 -2.101 -26.811 1.00 92.50 73 LEU A C 1
ATOM 589 O O . LEU A 1 73 ? 13.161 -2.197 -27.414 1.00 92.50 73 LEU A O 1
ATOM 593 N N . ALA A 1 74 ? 10.929 -2.466 -27.364 1.00 92.31 74 ALA A N 1
ATOM 594 C CA . ALA A 1 74 ? 10.819 -3.012 -28.714 1.00 92.31 74 ALA A CA 1
ATOM 595 C C . ALA A 1 74 ? 11.279 -2.003 -29.778 1.00 92.31 74 ALA A C 1
ATOM 597 O O . ALA A 1 74 ? 12.055 -2.355 -30.671 1.00 92.31 74 ALA A O 1
ATOM 598 N N . LYS A 1 75 ? 10.867 -0.734 -29.653 1.00 92.19 75 LYS A N 1
ATOM 599 C CA . LYS A 1 75 ? 11.288 0.355 -30.550 1.00 92.19 75 LYS A CA 1
ATOM 600 C C . LYS A 1 75 ? 12.793 0.594 -30.497 1.00 92.19 75 LYS A C 1
ATOM 602 O O . LYS A 1 75 ? 13.413 0.691 -31.553 1.00 92.19 75 LYS A O 1
ATOM 607 N N . SER A 1 76 ? 13.386 0.650 -29.303 1.00 92.56 76 SER A N 1
ATOM 608 C CA . SER A 1 76 ? 14.835 0.842 -29.153 1.00 92.56 76 SER A CA 1
ATOM 609 C C . SER A 1 76 ? 15.613 -0.343 -29.738 1.00 92.56 76 SER A C 1
ATOM 611 O O . SER A 1 76 ? 16.529 -0.146 -30.535 1.00 92.56 76 SER A O 1
ATOM 613 N N . LYS A 1 77 ? 15.169 -1.586 -29.493 1.00 93.50 77 LYS A N 1
ATOM 614 C CA . LYS A 1 77 ? 15.766 -2.789 -30.099 1.00 93.50 77 LYS A CA 1
ATOM 615 C C . LYS A 1 77 ? 15.694 -2.776 -31.632 1.00 93.50 77 LYS A C 1
ATOM 617 O O . LYS A 1 77 ? 16.673 -3.118 -32.296 1.00 93.50 77 LYS A O 1
ATOM 622 N N . ALA A 1 78 ? 14.560 -2.371 -32.203 1.00 94.56 78 ALA A N 1
ATOM 623 C CA . ALA A 1 78 ? 14.394 -2.253 -33.652 1.00 94.56 78 ALA A CA 1
ATOM 624 C C . ALA A 1 78 ? 15.271 -1.136 -34.247 1.00 94.56 78 ALA A C 1
ATOM 626 O O . ALA A 1 78 ? 15.908 -1.338 -35.282 1.00 94.56 78 ALA A O 1
ATOM 627 N N . ALA A 1 79 ? 15.356 0.019 -33.577 1.00 93.62 79 ALA A N 1
ATOM 628 C CA . ALA A 1 79 ? 16.218 1.127 -33.983 1.00 93.62 79 ALA A CA 1
ATOM 629 C C . ALA A 1 79 ? 17.703 0.737 -33.944 1.00 93.62 79 ALA A C 1
ATOM 631 O O . ALA A 1 79 ? 18.431 1.005 -34.898 1.00 93.62 79 ALA A O 1
ATOM 632 N N . MET A 1 80 ? 18.139 0.029 -32.897 1.00 94.25 80 MET A N 1
ATOM 633 C CA . MET A 1 80 ? 19.490 -0.525 -32.812 1.00 94.25 80 MET A CA 1
ATOM 634 C C . MET A 1 80 ? 19.794 -1.463 -33.981 1.00 94.25 80 MET A C 1
ATOM 636 O O . MET A 1 80 ? 20.824 -1.303 -34.628 1.00 94.25 80 MET A O 1
ATOM 640 N N . ALA A 1 81 ? 18.900 -2.409 -34.291 1.00 94.81 81 ALA A N 1
ATOM 641 C CA . ALA A 1 81 ? 19.088 -3.329 -35.413 1.00 94.81 81 ALA A CA 1
ATOM 642 C C . ALA A 1 81 ? 19.195 -2.585 -36.756 1.00 94.81 81 ALA A C 1
ATOM 644 O O . ALA A 1 81 ? 20.056 -2.910 -37.575 1.00 94.81 81 ALA A O 1
ATOM 645 N N . LYS A 1 82 ? 18.373 -1.546 -36.951 1.00 96.25 82 LYS A N 1
ATOM 646 C CA . LYS A 1 82 ? 18.428 -0.674 -38.128 1.00 96.25 82 LYS A CA 1
ATOM 647 C C . LYS A 1 82 ? 19.775 0.049 -38.237 1.00 96.25 82 LYS A C 1
ATOM 649 O O . LYS A 1 82 ? 20.429 -0.061 -39.269 1.00 96.25 82 LYS A O 1
ATOM 654 N N . TYR A 1 83 ? 20.225 0.732 -37.182 1.00 95.00 83 TYR A N 1
ATOM 655 C CA . TYR A 1 83 ? 21.504 1.453 -37.203 1.00 95.00 83 TYR A CA 1
ATOM 656 C C . TYR A 1 83 ? 22.709 0.518 -37.327 1.00 95.00 83 TYR A C 1
ATOM 658 O O . TYR A 1 83 ? 23.688 0.867 -37.980 1.00 95.00 83 TYR A O 1
ATOM 666 N N . GLN A 1 84 ? 22.639 -0.683 -36.747 1.00 93.94 84 GLN A N 1
ATOM 667 C CA . GLN A 1 84 ? 23.668 -1.710 -36.900 1.00 93.94 84 GLN A CA 1
ATOM 668 C C . GLN A 1 84 ? 23.796 -2.141 -38.369 1.00 93.94 84 GLN A C 1
ATOM 670 O O . GLN A 1 84 ? 24.911 -2.233 -38.887 1.00 93.94 84 GLN A O 1
ATOM 675 N N . LEU A 1 85 ? 22.663 -2.374 -39.041 1.00 95.38 85 LEU A N 1
ATOM 676 C CA . LEU A 1 85 ? 22.622 -2.742 -40.454 1.00 95.38 85 LEU A CA 1
ATOM 677 C C . LEU A 1 85 ? 23.132 -1.603 -41.345 1.00 95.38 85 LEU A C 1
ATOM 679 O O . LEU A 1 85 ? 23.980 -1.841 -42.198 1.00 95.38 85 LEU A O 1
ATOM 683 N N . GLU A 1 86 ? 22.672 -0.369 -41.116 1.00 94.44 86 GLU A N 1
ATOM 684 C CA . GLU A 1 86 ? 23.127 0.821 -41.850 1.00 94.44 86 GLU A CA 1
ATOM 685 C C . GLU A 1 86 ? 24.631 1.059 -41.667 1.00 94.44 86 GLU A C 1
ATOM 687 O O . GLU A 1 86 ? 25.346 1.293 -42.640 1.00 94.44 86 GLU A O 1
ATOM 692 N N . HIS A 1 87 ? 25.143 0.943 -40.438 1.00 94.38 87 HIS A N 1
ATOM 693 C CA . HIS A 1 87 ? 26.574 1.062 -40.162 1.00 94.38 87 HIS A CA 1
ATOM 694 C C . HIS A 1 87 ? 27.376 -0.034 -40.881 1.00 94.38 87 HIS A C 1
ATOM 696 O O . HIS A 1 87 ? 28.414 0.254 -41.477 1.00 94.38 87 HIS A O 1
ATOM 702 N N . GLY A 1 88 ? 26.888 -1.280 -40.865 1.00 94.00 88 GLY A N 1
ATOM 703 C CA . GLY A 1 88 ? 27.494 -2.393 -41.598 1.00 94.00 88 GLY A CA 1
ATOM 704 C C . GLY A 1 88 ? 27.514 -2.160 -43.110 1.00 94.00 88 GLY A C 1
ATOM 705 O O . GLY A 1 88 ? 28.555 -2.337 -43.739 1.00 94.00 88 GLY A O 1
ATOM 706 N N . ALA A 1 89 ? 26.401 -1.688 -43.677 1.00 93.69 89 ALA A N 1
ATOM 707 C CA . ALA A 1 89 ? 26.286 -1.360 -45.094 1.00 93.69 89 ALA A CA 1
ATOM 708 C C . ALA A 1 89 ? 27.271 -0.252 -45.498 1.00 93.69 89 ALA A C 1
ATOM 710 O O . ALA A 1 89 ? 28.039 -0.440 -46.438 1.00 93.69 89 ALA A O 1
ATOM 711 N N . LEU A 1 90 ? 27.335 0.850 -44.742 1.00 92.69 90 LEU A N 1
ATOM 712 C CA . LEU A 1 90 ? 28.266 1.954 -45.004 1.00 92.69 90 LEU A CA 1
ATOM 713 C C . LEU A 1 90 ? 29.735 1.514 -44.922 1.00 92.69 90 LEU A C 1
ATOM 715 O O . LEU A 1 90 ? 30.534 1.873 -45.784 1.00 92.69 90 LEU A O 1
ATOM 719 N N . ARG A 1 91 ? 30.094 0.697 -43.922 1.00 91.81 91 ARG A N 1
ATOM 720 C CA . ARG A 1 91 ? 31.445 0.123 -43.792 1.00 91.81 91 ARG A CA 1
ATOM 721 C C . ARG A 1 91 ? 31.785 -0.821 -44.941 1.00 91.81 91 ARG A C 1
ATOM 723 O O . ARG A 1 91 ? 32.914 -0.812 -45.425 1.00 91.81 91 ARG A O 1
ATOM 730 N N . SER A 1 92 ? 30.819 -1.626 -45.380 1.00 92.81 92 SER A N 1
ATOM 731 C CA . SER A 1 92 ? 31.006 -2.523 -46.520 1.00 92.81 92 SER A CA 1
ATOM 732 C C . SER A 1 92 ? 31.175 -1.749 -47.828 1.00 92.81 92 SER A C 1
ATOM 734 O O . SER A 1 92 ? 32.072 -2.076 -48.597 1.00 92.81 92 SER A O 1
ATOM 736 N N . ALA A 1 93 ? 30.399 -0.679 -48.036 1.00 90.62 93 ALA A N 1
ATOM 737 C CA . ALA A 1 93 ? 30.523 0.205 -49.190 1.00 90.62 93 ALA A CA 1
ATOM 738 C C . ALA A 1 93 ? 31.886 0.910 -49.203 1.00 90.62 93 ALA A C 1
ATOM 740 O O . ALA A 1 93 ? 32.564 0.898 -50.223 1.00 90.62 93 ALA A O 1
ATOM 741 N N . GLU A 1 94 ? 32.341 1.428 -48.054 1.00 90.25 94 GLU A N 1
ATOM 742 C CA . GLU A 1 94 ? 33.674 2.031 -47.917 1.00 90.25 94 GLU A CA 1
ATOM 743 C C . GLU A 1 94 ? 34.782 1.044 -48.320 1.00 90.25 94 GLU A C 1
ATOM 745 O O . GLU A 1 94 ? 35.683 1.395 -49.082 1.00 90.25 94 GLU A O 1
ATOM 750 N N . ALA A 1 95 ? 34.717 -0.198 -47.833 1.00 90.25 95 ALA A N 1
ATOM 751 C CA . ALA A 1 95 ? 35.700 -1.227 -48.162 1.00 90.25 95 ALA A CA 1
ATOM 752 C C . ALA A 1 95 ? 35.628 -1.665 -49.636 1.00 90.25 95 ALA A C 1
ATOM 754 O O . ALA A 1 95 ? 36.668 -1.863 -50.265 1.00 90.25 95 ALA A O 1
ATOM 755 N N . MET A 1 96 ? 34.420 -1.807 -50.194 1.00 89.62 96 MET A N 1
ATOM 756 C CA . MET A 1 96 ? 34.227 -2.168 -51.600 1.00 89.62 96 MET A CA 1
ATOM 757 C C . MET A 1 96 ? 34.751 -1.082 -52.532 1.00 89.62 96 MET A C 1
ATOM 759 O O . MET A 1 96 ? 35.539 -1.397 -53.418 1.00 89.62 96 MET A O 1
ATOM 763 N N . TYR A 1 97 ? 34.375 0.181 -52.319 1.00 88.94 97 TYR A N 1
ATOM 764 C CA . TYR A 1 97 ? 34.808 1.277 -53.183 1.00 88.94 97 TYR A CA 1
ATOM 765 C C . TYR A 1 97 ? 36.329 1.465 -53.146 1.00 88.94 97 TYR A C 1
ATOM 767 O O . TYR A 1 97 ? 36.935 1.599 -54.205 1.00 88.94 97 TYR A O 1
ATOM 775 N N . LYS A 1 98 ? 36.974 1.362 -51.971 1.00 88.25 98 LYS A N 1
ATOM 776 C CA . LYS A 1 98 ? 38.448 1.387 -51.873 1.00 88.25 98 LYS A CA 1
ATOM 777 C C . LYS A 1 98 ? 39.095 0.273 -52.696 1.00 88.25 98 LYS A C 1
ATOM 779 O O . LYS A 1 98 ? 39.968 0.542 -53.512 1.00 88.25 98 LYS A O 1
ATOM 784 N N . LYS A 1 99 ? 38.607 -0.962 -52.547 1.00 88.19 99 LYS A N 1
ATOM 785 C CA . LYS A 1 99 ? 39.115 -2.121 -53.294 1.00 88.19 99 LYS A CA 1
ATOM 786 C C . LYS A 1 99 ? 38.861 -2.017 -54.803 1.00 88.19 99 LYS A C 1
ATOM 788 O O . LYS A 1 99 ? 39.615 -2.572 -55.595 1.00 88.19 99 LYS A O 1
ATOM 793 N N . TYR A 1 100 ? 37.780 -1.354 -55.207 1.00 87.25 100 TYR A N 1
ATOM 794 C CA . TYR A 1 100 ? 37.454 -1.123 -56.614 1.00 87.25 100 TYR A CA 1
ATOM 795 C C . TYR A 1 100 ? 38.401 -0.110 -57.239 1.00 87.25 100 TYR A C 1
ATOM 797 O O . TYR A 1 100 ? 38.922 -0.380 -58.315 1.00 87.25 100 TYR A O 1
ATOM 805 N N . ILE A 1 101 ? 38.664 1.000 -56.547 1.00 86.25 101 ILE A N 1
ATOM 806 C CA . ILE A 1 101 ? 39.640 2.002 -56.984 1.00 86.25 101 ILE A CA 1
ATOM 807 C C . ILE A 1 101 ? 41.030 1.372 -57.114 1.00 86.25 101 ILE A C 1
ATOM 809 O O . ILE A 1 101 ? 41.673 1.553 -58.144 1.00 86.25 101 ILE A O 1
ATOM 813 N N . GLU A 1 102 ? 41.467 0.588 -56.121 1.00 87.00 102 GLU A N 1
ATOM 814 C CA . GLU A 1 102 ? 42.742 -0.147 -56.176 1.00 87.00 102 GLU A CA 1
ATOM 815 C C . GLU A 1 102 ? 42.826 -1.018 -57.440 1.00 87.00 102 GLU A C 1
ATOM 817 O O . GLU A 1 102 ? 43.762 -0.877 -58.223 1.00 87.00 102 GLU A O 1
ATOM 822 N N . LYS A 1 103 ? 41.801 -1.839 -57.708 1.00 85.06 103 LYS A N 1
ATOM 823 C CA . LYS A 1 103 ? 41.772 -2.723 -58.883 1.00 85.06 103 LYS A CA 1
ATOM 824 C C . LYS A 1 103 ? 41.742 -1.990 -60.221 1.00 85.06 103 LYS A C 1
ATOM 826 O O . LYS A 1 103 ? 42.449 -2.404 -61.125 1.00 85.06 103 LYS A O 1
ATOM 831 N N . VAL A 1 104 ? 40.934 -0.936 -60.351 1.00 84.88 104 VAL A N 1
ATOM 832 C CA . VAL A 1 104 ? 40.833 -0.144 -61.593 1.00 84.88 104 VAL A CA 1
ATOM 833 C C . VAL A 1 104 ? 42.136 0.610 -61.878 1.00 84.88 104 VAL A C 1
ATOM 835 O O . VAL A 1 104 ? 42.478 0.833 -63.036 1.00 84.88 104 VAL A O 1
ATOM 838 N N . THR A 1 105 ? 42.878 0.976 -60.827 1.00 80.88 105 THR A N 1
ATOM 839 C CA . THR A 1 105 ? 44.198 1.613 -60.947 1.00 80.88 105 THR A CA 1
ATOM 840 C C . THR A 1 105 ? 45.284 0.611 -61.362 1.00 80.88 105 THR A C 1
ATOM 842 O O . THR A 1 105 ? 46.203 0.979 -62.088 1.00 80.88 105 THR A O 1
ATOM 845 N N . GLU A 1 106 ? 45.202 -0.643 -60.902 1.00 83.88 106 GLU A N 1
ATOM 846 C CA . GLU A 1 106 ? 46.148 -1.717 -61.252 1.00 83.88 106 GLU A CA 1
ATOM 847 C C . GLU A 1 106 ? 45.892 -2.305 -62.650 1.00 83.88 106 GLU A C 1
ATOM 849 O O . GLU A 1 106 ? 46.832 -2.518 -63.415 1.00 83.88 106 GLU A O 1
ATOM 854 N N . GLU A 1 107 ? 44.626 -2.547 -62.992 1.00 81.00 107 GLU A N 1
ATOM 855 C CA . GLU A 1 107 ? 44.175 -3.068 -64.282 1.00 81.00 107 GLU A CA 1
ATOM 856 C C . GLU A 1 107 ? 42.991 -2.214 -64.771 1.00 81.00 107 GLU A C 1
ATOM 858 O O . GLU A 1 107 ? 41.946 -2.214 -64.115 1.00 81.00 107 GLU A O 1
ATOM 863 N N . PRO A 1 108 ? 43.087 -1.517 -65.923 1.00 77.19 108 PRO A N 1
ATOM 864 C CA . PRO A 1 108 ? 42.008 -0.681 -66.455 1.00 77.19 108 PRO A CA 1
ATOM 865 C C . PRO A 1 108 ? 40.892 -1.548 -67.065 1.00 77.19 108 PRO A C 1
ATOM 867 O O . PRO A 1 108 ? 40.592 -1.501 -68.254 1.00 77.19 108 PRO A O 1
ATOM 870 N N . CYS A 1 109 ? 40.264 -2.379 -66.240 1.00 80.44 109 CYS A N 1
ATOM 871 C CA . CYS A 1 109 ? 39.104 -3.193 -66.563 1.00 80.44 109 CYS A CA 1
ATOM 872 C C . CYS A 1 109 ? 38.042 -3.030 -65.469 1.00 80.44 109 CYS A C 1
ATOM 874 O O . CYS A 1 109 ? 38.339 -2.767 -64.302 1.00 80.44 109 CYS A O 1
ATOM 876 N N . CYS A 1 110 ? 36.765 -3.146 -65.830 1.00 81.81 110 CYS A N 1
ATOM 877 C CA . CYS A 1 110 ? 35.689 -3.001 -64.858 1.00 81.81 110 CYS A CA 1
ATOM 878 C C . CYS A 1 110 ? 35.673 -4.208 -63.898 1.00 81.81 110 CYS A C 1
ATOM 880 O O . CYS A 1 110 ? 35.392 -5.322 -64.344 1.00 81.81 110 CYS A O 1
ATOM 882 N N . PRO A 1 111 ? 35.840 -4.034 -62.574 1.00 79.81 111 PRO A N 1
ATOM 883 C CA . PRO A 1 111 ? 35.917 -5.149 -61.622 1.00 79.81 111 PRO A CA 1
ATOM 884 C C . PRO A 1 111 ? 34.594 -5.917 -61.425 1.00 79.81 111 PRO A C 1
ATOM 886 O O . PRO A 1 111 ? 34.579 -6.934 -60.732 1.00 79.81 111 PRO A O 1
ATOM 889 N N . LEU A 1 112 ? 33.480 -5.444 -62.003 1.00 84.88 112 LEU A N 1
ATOM 890 C CA . LEU A 1 112 ? 32.172 -6.115 -61.973 1.00 84.88 112 LEU A CA 1
ATOM 891 C C . LEU A 1 112 ? 31.919 -6.978 -63.209 1.00 84.88 112 LEU A C 1
ATOM 893 O O . LEU A 1 112 ? 31.453 -8.109 -63.085 1.00 84.88 112 LEU A O 1
ATOM 897 N N . CYS A 1 113 ? 32.181 -6.436 -64.399 1.00 86.62 113 CYS A N 1
ATOM 898 C CA . CYS A 1 113 ? 31.858 -7.091 -65.669 1.00 86.62 113 CYS A CA 1
ATOM 899 C C . CYS A 1 113 ? 33.088 -7.542 -66.466 1.00 86.62 113 CYS A C 1
ATOM 901 O O . CYS A 1 113 ? 32.918 -8.187 -67.495 1.00 86.62 113 CYS A O 1
ATOM 903 N N . HIS A 1 114 ? 34.299 -7.247 -65.981 1.00 82.75 114 HIS A N 1
ATOM 904 C CA . HIS A 1 114 ? 35.590 -7.593 -66.588 1.00 82.75 114 HIS A CA 1
ATOM 905 C C . HIS A 1 114 ? 35.758 -7.074 -68.024 1.00 82.75 114 HIS A C 1
ATOM 907 O O . HIS A 1 114 ? 36.468 -7.668 -68.828 1.00 82.75 114 HIS A O 1
ATOM 913 N N . LYS A 1 115 ? 35.076 -5.977 -68.365 1.00 84.94 115 LYS A N 1
ATOM 914 C CA . LYS A 1 115 ? 35.231 -5.306 -69.655 1.00 84.94 115 LYS A CA 1
ATOM 915 C C . LYS A 1 115 ? 36.424 -4.357 -69.589 1.00 84.94 115 LYS A C 1
ATOM 917 O O . LYS A 1 115 ? 36.508 -3.579 -68.638 1.00 84.94 115 LYS A O 1
ATOM 922 N N . ASP A 1 116 ? 37.287 -4.403 -70.597 1.00 84.12 116 ASP A N 1
ATOM 923 C CA . ASP A 1 116 ? 38.392 -3.455 -70.745 1.00 84.12 116 ASP A CA 1
ATOM 924 C C . ASP A 1 116 ? 37.854 -2.024 -70.832 1.00 84.12 116 ASP A C 1
ATOM 926 O O . ASP A 1 116 ? 36.848 -1.761 -71.505 1.00 84.12 116 ASP A O 1
ATOM 930 N N . MET A 1 117 ? 38.511 -1.119 -70.117 1.00 80.50 117 MET A N 1
ATOM 931 C CA . MET A 1 117 ? 38.188 0.299 -70.057 1.00 80.50 117 MET A CA 1
ATOM 932 C C . MET A 1 117 ? 39.334 1.092 -70.673 1.00 80.50 117 MET A C 1
ATOM 934 O O . MET A 1 117 ? 40.502 0.720 -70.579 1.00 80.50 117 MET A O 1
ATOM 938 N N . THR A 1 118 ? 38.999 2.198 -71.321 1.00 84.81 118 THR A N 1
ATOM 939 C CA . THR A 1 118 ? 40.007 3.177 -71.731 1.00 84.81 118 THR A CA 1
ATOM 940 C C . THR A 1 118 ? 40.524 3.947 -70.514 1.00 84.81 118 THR A C 1
ATOM 942 O O . THR A 1 118 ? 39.821 4.081 -69.513 1.00 84.81 118 THR A O 1
ATOM 945 N N . ASP A 1 119 ? 41.732 4.507 -70.603 1.00 79.62 119 ASP A N 1
ATOM 946 C CA . ASP A 1 119 ? 42.340 5.274 -69.502 1.00 79.62 119 ASP A CA 1
ATOM 947 C C . ASP A 1 119 ? 41.452 6.441 -69.026 1.00 79.62 119 ASP A C 1
ATOM 949 O O . ASP A 1 119 ? 41.397 6.748 -67.833 1.00 79.62 119 ASP A O 1
ATOM 953 N N . ASN A 1 120 ? 40.699 7.058 -69.944 1.00 82.81 120 ASN A N 1
ATOM 954 C CA . ASN A 1 120 ? 39.737 8.110 -69.613 1.00 82.81 120 ASN A CA 1
ATOM 955 C C . ASN A 1 120 ? 38.554 7.558 -68.801 1.00 82.81 120 ASN A C 1
ATOM 957 O O . ASN A 1 120 ? 38.221 8.115 -67.761 1.00 82.81 120 ASN A O 1
ATOM 961 N N . GLU A 1 121 ? 37.970 6.428 -69.217 1.00 82.62 121 GLU A N 1
ATOM 962 C CA . GLU A 1 121 ? 36.864 5.776 -68.496 1.00 82.62 121 GLU A CA 1
ATOM 963 C C . GLU A 1 121 ? 37.299 5.287 -67.104 1.00 82.62 121 GLU A C 1
ATOM 965 O O . GLU A 1 121 ? 36.551 5.420 -66.136 1.00 82.62 121 GLU A O 1
ATOM 970 N N . ALA A 1 122 ? 38.523 4.761 -66.976 1.00 81.94 122 ALA A N 1
ATOM 971 C CA . ALA A 1 122 ? 39.090 4.356 -65.690 1.00 81.94 122 ALA A CA 1
ATOM 972 C C . ALA A 1 122 ? 39.299 5.555 -64.743 1.00 81.94 122 ALA A C 1
ATOM 974 O O . ALA A 1 122 ? 39.035 5.451 -63.540 1.00 81.94 122 ALA A O 1
ATOM 975 N N . THR A 1 123 ? 39.725 6.701 -65.283 1.00 83.69 123 THR A N 1
ATOM 976 C CA . THR A 1 123 ? 39.916 7.943 -64.518 1.00 83.69 123 THR A CA 1
ATOM 977 C C . THR A 1 123 ? 38.580 8.525 -64.056 1.00 83.69 123 THR A C 1
ATOM 979 O O . THR A 1 123 ? 38.438 8.840 -62.873 1.00 83.69 123 THR A O 1
ATOM 982 N N . ASP A 1 124 ? 37.587 8.595 -64.945 1.00 85.56 124 ASP A N 1
ATOM 983 C CA . ASP A 1 124 ? 36.251 9.117 -64.636 1.00 85.56 124 ASP A CA 1
ATOM 984 C C . ASP A 1 124 ? 35.570 8.291 -63.530 1.00 85.56 124 ASP A C 1
ATOM 986 O O . ASP A 1 124 ? 35.116 8.839 -62.524 1.00 85.56 124 ASP A O 1
ATOM 990 N N . ILE A 1 125 ? 35.596 6.956 -63.642 1.00 83.94 125 ILE A N 1
ATOM 991 C CA . ILE A 1 125 ? 35.027 6.047 -62.631 1.00 83.94 125 ILE A CA 1
ATOM 992 C C . ILE A 1 125 ? 35.761 6.178 -61.290 1.00 83.94 125 ILE A C 1
ATOM 994 O O . ILE A 1 125 ? 35.140 6.146 -60.225 1.00 83.9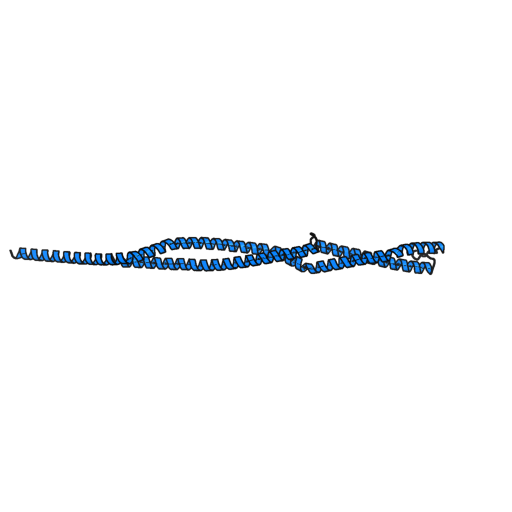4 125 ILE A O 1
ATOM 998 N N . THR A 1 126 ? 37.084 6.339 -61.316 1.00 84.69 126 THR A N 1
ATOM 999 C CA . THR A 1 126 ? 37.875 6.521 -60.092 1.00 84.69 126 THR A CA 1
ATOM 1000 C C . THR A 1 126 ? 37.551 7.845 -59.402 1.00 84.69 126 THR A C 1
ATOM 1002 O O . THR A 1 126 ? 37.477 7.884 -58.170 1.00 84.69 126 THR A O 1
ATOM 1005 N N . MET A 1 127 ? 37.317 8.918 -60.164 1.00 85.94 127 MET A N 1
ATOM 1006 C CA . MET A 1 127 ? 36.887 10.208 -59.623 1.00 85.94 127 MET A CA 1
ATOM 1007 C C . MET A 1 127 ? 35.491 10.121 -58.998 1.00 85.94 127 MET A C 1
ATOM 1009 O O . MET A 1 127 ? 35.332 10.517 -57.844 1.00 85.94 127 MET A O 1
ATOM 1013 N N . GLU A 1 128 ? 34.515 9.527 -59.693 1.00 86.12 128 GLU A N 1
ATOM 1014 C CA . GLU A 1 128 ? 33.150 9.351 -59.169 1.00 86.12 128 GLU A CA 1
ATOM 1015 C C . GLU A 1 128 ? 33.129 8.531 -57.868 1.00 86.12 128 GLU A C 1
ATOM 1017 O O . GLU A 1 128 ? 32.495 8.919 -56.882 1.00 86.12 128 GLU A O 1
ATOM 1022 N N . LEU A 1 129 ? 33.870 7.418 -57.824 1.00 85.06 129 LEU A N 1
ATOM 1023 C CA . LEU A 1 129 ? 33.983 6.590 -56.621 1.00 85.06 129 LEU A CA 1
ATOM 1024 C C . LEU A 1 129 ? 34.728 7.312 -55.491 1.00 85.06 129 LEU A C 1
ATOM 1026 O O . LEU A 1 129 ? 34.369 7.145 -54.326 1.00 85.06 129 LEU A O 1
ATOM 1030 N N . SER A 1 130 ? 35.744 8.120 -55.804 1.00 84.31 130 SER A N 1
ATOM 1031 C CA . SER A 1 130 ? 36.489 8.899 -54.804 1.00 84.31 130 SER A CA 1
ATOM 1032 C C . SER A 1 130 ? 35.622 9.979 -54.157 1.00 84.31 130 SER A C 1
ATOM 1034 O O . SER A 1 130 ? 35.657 10.146 -52.932 1.00 84.31 130 SER A O 1
ATOM 1036 N N . ASP A 1 131 ? 34.798 10.663 -54.952 1.00 85.25 131 ASP A N 1
ATOM 1037 C CA . ASP A 1 131 ? 33.833 11.648 -54.464 1.00 85.25 131 ASP A CA 1
ATOM 1038 C C . ASP A 1 131 ? 32.779 10.992 -53.565 1.00 85.25 131 ASP A C 1
ATOM 1040 O O . ASP A 1 131 ? 32.471 11.517 -52.489 1.00 85.25 131 ASP A O 1
ATOM 1044 N N . GLU A 1 132 ? 32.285 9.807 -53.932 1.00 83.88 132 GLU A N 1
ATOM 1045 C CA . GLU A 1 132 ? 31.322 9.066 -53.115 1.00 83.88 132 GLU A CA 1
ATOM 1046 C C . GLU A 1 132 ? 31.957 8.551 -51.807 1.00 83.88 132 GLU A C 1
ATOM 1048 O O . GLU A 1 132 ? 31.371 8.685 -50.727 1.00 83.88 132 GLU A O 1
ATOM 1053 N N . ILE A 1 133 ? 33.203 8.053 -51.855 1.00 86.75 133 ILE A N 1
ATOM 1054 C CA . ILE A 1 133 ? 33.972 7.656 -50.662 1.00 86.75 133 ILE A CA 1
ATOM 1055 C C . ILE A 1 133 ? 34.192 8.838 -49.720 1.00 86.75 133 ILE A C 1
ATOM 1057 O O . ILE A 1 133 ? 34.149 8.641 -48.506 1.00 86.75 133 ILE A O 1
ATOM 1061 N N . SER A 1 134 ? 34.401 10.055 -50.229 1.00 85.62 134 SER A N 1
ATOM 1062 C CA . SER A 1 134 ? 34.704 11.226 -49.392 1.00 85.62 134 SER A CA 1
ATOM 1063 C C . SER A 1 134 ? 33.619 11.516 -48.339 1.00 85.62 134 SER A C 1
ATOM 1065 O O . SER A 1 134 ? 33.925 11.984 -47.240 1.00 85.62 134 SER A O 1
ATOM 1067 N N . ARG A 1 135 ? 32.358 11.160 -48.632 1.00 83.44 135 ARG A N 1
ATOM 1068 C CA . ARG A 1 135 ? 31.187 11.382 -47.764 1.00 83.44 135 ARG A CA 1
ATOM 1069 C C . ARG A 1 135 ? 30.913 10.227 -46.794 1.00 83.44 135 ARG A C 1
ATOM 1071 O O . ARG A 1 135 ? 30.268 10.422 -45.760 1.00 83.44 135 ARG A O 1
ATOM 1078 N N . LEU A 1 136 ? 31.406 9.021 -47.084 1.00 88.38 136 LEU A N 1
ATOM 1079 C CA . LEU A 1 136 ? 31.146 7.827 -46.269 1.00 88.38 136 LEU A CA 1
ATOM 1080 C C . LEU A 1 136 ? 31.691 7.915 -44.830 1.00 88.38 136 LEU A C 1
ATOM 1082 O O . LEU A 1 136 ? 30.946 7.555 -43.916 1.00 88.38 136 LEU A O 1
ATOM 1086 N N . PRO A 1 137 ? 32.915 8.416 -44.557 1.00 88.94 137 PRO A N 1
ATOM 1087 C CA . PRO A 1 137 ? 33.448 8.504 -43.197 1.00 88.94 137 PRO A CA 1
ATOM 1088 C C . PRO A 1 137 ? 32.588 9.340 -42.247 1.00 88.94 137 PRO A C 1
ATOM 1090 O O . PRO A 1 137 ? 32.460 9.007 -41.066 1.00 88.94 137 PRO A O 1
ATOM 1093 N N . GLU A 1 138 ? 31.996 10.429 -42.740 1.00 90.38 138 GLU A N 1
ATOM 1094 C CA . GLU A 1 138 ? 31.120 11.281 -41.938 1.00 90.38 138 GLU A CA 1
ATOM 1095 C C . GLU A 1 138 ? 29.799 10.570 -41.620 1.00 90.38 138 GLU A C 1
ATOM 1097 O O . GLU A 1 138 ? 29.384 10.525 -40.458 1.00 90.38 138 GLU A O 1
ATOM 1102 N N . ASN A 1 139 ? 29.197 9.921 -42.621 1.00 90.12 139 ASN A N 1
ATOM 1103 C CA . ASN A 1 139 ? 27.986 9.119 -42.449 1.00 90.12 139 ASN A CA 1
ATOM 1104 C C . ASN A 1 139 ? 28.209 7.945 -41.486 1.00 90.12 139 ASN A C 1
ATOM 1106 O O . ASN A 1 139 ? 27.400 7.734 -40.585 1.00 90.12 139 ASN A O 1
ATOM 1110 N N . ILE A 1 140 ? 29.338 7.239 -41.596 1.00 91.62 140 ILE A N 1
ATOM 1111 C CA . ILE A 1 140 ? 29.730 6.164 -40.672 1.00 91.62 140 ILE A CA 1
ATOM 1112 C C . ILE A 1 140 ? 29.810 6.696 -39.240 1.00 91.62 140 ILE A C 1
ATOM 1114 O O . ILE A 1 140 ? 29.191 6.124 -38.343 1.00 91.62 140 ILE A O 1
ATOM 1118 N N . LYS A 1 141 ? 30.519 7.812 -39.014 1.00 93.50 141 LYS A N 1
ATOM 1119 C CA . LYS A 1 141 ? 30.631 8.432 -37.681 1.00 93.50 141 LYS A CA 1
ATOM 1120 C C . LYS A 1 141 ? 29.270 8.857 -37.134 1.00 93.50 141 LYS A C 1
ATOM 1122 O O . LYS A 1 141 ? 29.026 8.734 -35.933 1.00 93.50 141 LYS A O 1
ATOM 1127 N N . ARG A 1 142 ? 28.385 9.376 -37.987 1.00 93.94 142 ARG A N 1
ATOM 1128 C CA . ARG A 1 142 ? 27.026 9.770 -37.602 1.00 93.94 142 ARG A CA 1
ATOM 1129 C C . ARG A 1 142 ? 26.199 8.558 -37.177 1.00 93.94 142 ARG A C 1
ATOM 1131 O O . ARG A 1 142 ? 25.638 8.581 -36.082 1.00 93.94 142 ARG A O 1
ATOM 1138 N N . THR A 1 143 ? 26.163 7.504 -37.988 1.00 93.31 143 THR A N 1
ATOM 1139 C CA . THR A 1 143 ? 25.425 6.273 -37.673 1.00 93.31 143 THR A CA 1
ATOM 1140 C C . THR A 1 143 ? 26.010 5.570 -36.448 1.00 93.31 143 THR A C 1
ATOM 1142 O O . THR A 1 143 ? 25.257 5.098 -35.604 1.00 93.31 143 THR A O 1
ATOM 1145 N N . GLU A 1 144 ? 27.333 5.585 -36.264 1.00 93.69 144 GLU A N 1
ATOM 1146 C CA . GLU A 1 144 ? 27.987 5.052 -35.063 1.00 93.69 144 GLU A CA 1
ATOM 1147 C C . GLU A 1 144 ? 27.579 5.819 -33.792 1.00 93.69 144 GLU A C 1
ATOM 1149 O O . GLU A 1 144 ? 27.308 5.208 -32.757 1.00 93.69 144 GLU A O 1
ATOM 1154 N N . LYS A 1 145 ? 27.481 7.156 -33.853 1.00 94.94 145 LYS A N 1
ATOM 1155 C CA . LYS A 1 145 ? 26.979 7.968 -32.730 1.00 94.94 145 LYS A CA 1
ATOM 1156 C C . LYS A 1 145 ? 25.522 7.647 -32.398 1.00 94.94 145 LYS A C 1
ATOM 1158 O O . LYS A 1 145 ? 25.197 7.516 -31.221 1.00 94.94 145 LYS A O 1
ATOM 1163 N N . LEU A 1 146 ? 24.663 7.509 -33.411 1.00 94.75 146 LEU A N 1
ATOM 1164 C CA . LEU A 1 146 ? 23.255 7.134 -33.224 1.00 94.75 146 LEU A CA 1
ATOM 1165 C C . LEU A 1 146 ? 23.125 5.734 -32.616 1.00 94.75 146 LEU A C 1
ATOM 1167 O O . LEU A 1 146 ? 22.370 5.548 -31.664 1.00 94.75 146 LEU A O 1
ATOM 1171 N N . LEU A 1 147 ? 23.915 4.778 -33.107 1.00 94.06 147 LEU A N 1
ATOM 1172 C CA . LEU A 1 147 ? 23.959 3.416 -32.587 1.00 94.06 147 LEU A CA 1
ATOM 1173 C C . LEU A 1 147 ? 24.391 3.388 -31.114 1.00 94.06 147 LEU A C 1
ATOM 1175 O O . LEU A 1 147 ? 23.721 2.754 -30.304 1.00 94.06 147 LEU A O 1
ATOM 1179 N N . LYS A 1 148 ? 25.456 4.113 -30.745 1.00 94.81 148 LYS A N 1
ATOM 1180 C CA . LYS A 1 148 ? 25.909 4.225 -29.346 1.00 94.81 148 LYS A CA 1
ATOM 1181 C C . LYS A 1 148 ? 24.867 4.892 -28.447 1.00 94.81 148 LYS A C 1
ATOM 1183 O O . LYS A 1 148 ? 24.682 4.473 -27.306 1.00 94.81 148 LYS A O 1
ATOM 1188 N N . ALA A 1 149 ? 24.184 5.924 -28.943 1.00 94.31 149 ALA A N 1
ATOM 1189 C CA . ALA A 1 149 ? 23.126 6.596 -28.195 1.00 94.31 149 ALA A CA 1
ATOM 1190 C C . ALA A 1 149 ? 21.937 5.658 -27.925 1.00 94.31 149 ALA A C 1
ATOM 1192 O O . ALA A 1 149 ? 21.463 5.595 -26.790 1.00 94.31 149 ALA A O 1
ATOM 1193 N N . GLU A 1 150 ? 21.497 4.888 -28.926 1.00 93.00 150 GLU A N 1
ATOM 1194 C CA . GLU A 1 150 ? 20.423 3.904 -28.743 1.00 93.00 150 GLU A CA 1
ATOM 1195 C C . GLU A 1 150 ? 20.849 2.695 -27.902 1.00 93.00 150 GLU A C 1
ATOM 1197 O O . GLU A 1 150 ? 20.059 2.230 -27.091 1.00 93.00 150 GLU A O 1
ATOM 1202 N N . GLN A 1 151 ? 22.102 2.236 -27.992 1.00 92.19 151 GLN A N 1
ATOM 1203 C CA . GLN A 1 151 ? 22.640 1.211 -27.083 1.00 92.19 151 GLN A CA 1
ATOM 1204 C C . GLN A 1 151 ? 22.541 1.652 -25.621 1.00 92.19 151 GLN A C 1
ATOM 1206 O O . GLN A 1 151 ? 21.979 0.936 -24.796 1.00 92.19 151 GLN A O 1
ATOM 1211 N N . LYS A 1 152 ? 23.001 2.871 -25.315 1.00 92.69 152 LYS A N 1
ATOM 1212 C CA . LYS A 1 152 ? 22.901 3.439 -23.965 1.00 92.69 152 LYS A CA 1
ATOM 1213 C C . LYS A 1 152 ? 21.444 3.573 -23.513 1.00 92.69 152 LYS A C 1
ATOM 1215 O O . LYS A 1 152 ? 21.125 3.320 -22.354 1.00 92.69 152 LYS A O 1
ATOM 1220 N N . ARG A 1 153 ? 20.543 3.967 -24.419 1.00 90.81 153 ARG A N 1
ATOM 1221 C CA . ARG A 1 153 ? 19.106 4.029 -24.128 1.00 90.81 153 ARG A CA 1
ATOM 1222 C C . ARG A 1 153 ? 18.548 2.646 -23.793 1.00 90.81 153 ARG A C 1
ATOM 1224 O O . ARG A 1 153 ? 17.847 2.514 -22.796 1.00 90.81 153 ARG A O 1
ATOM 1231 N N . TYR A 1 154 ? 18.869 1.632 -24.587 1.00 92.12 154 TYR A N 1
ATOM 1232 C CA . TYR A 1 154 ? 18.435 0.256 -24.366 1.00 92.12 154 TYR A CA 1
ATOM 1233 C C . TYR A 1 154 ? 18.954 -0.306 -23.036 1.00 92.12 154 TYR A C 1
ATOM 1235 O O . TYR A 1 154 ? 18.183 -0.889 -22.279 1.00 92.12 154 TYR A O 1
ATOM 1243 N N . GLU A 1 155 ? 20.223 -0.071 -22.697 1.00 91.50 155 GLU A N 1
ATOM 1244 C CA . GLU A 1 155 ? 20.799 -0.443 -21.396 1.00 91.50 155 GLU A CA 1
ATOM 1245 C C . GLU A 1 155 ? 20.052 0.217 -20.230 1.00 91.50 155 GLU A C 1
ATOM 1247 O O . GLU A 1 155 ? 19.651 -0.462 -19.283 1.00 91.50 155 GLU A O 1
ATOM 1252 N N . ASN A 1 156 ? 19.768 1.519 -20.326 1.00 89.75 156 ASN A N 1
ATOM 1253 C CA . ASN A 1 156 ? 18.961 2.222 -19.327 1.00 89.75 156 ASN A CA 1
ATOM 1254 C C . ASN A 1 156 ? 17.557 1.606 -19.188 1.00 89.75 156 ASN A C 1
ATOM 1256 O O . ASN A 1 156 ? 17.076 1.427 -18.069 1.00 89.75 156 ASN A O 1
ATOM 1260 N N . LEU A 1 157 ? 16.914 1.224 -20.299 1.00 91.56 157 LEU A N 1
ATOM 1261 C CA . LEU A 1 157 ? 15.623 0.525 -20.277 1.00 91.56 157 LEU A CA 1
ATOM 1262 C C . LEU A 1 157 ? 15.726 -0.854 -19.597 1.00 91.56 157 LEU A C 1
ATOM 1264 O O . LEU A 1 157 ? 14.799 -1.288 -18.918 1.00 91.56 157 LEU A O 1
ATOM 1268 N N . LEU A 1 158 ? 16.845 -1.565 -19.719 1.00 90.81 158 LEU A N 1
ATOM 1269 C CA . LEU A 1 158 ? 17.036 -2.816 -18.979 1.00 90.81 158 LEU A CA 1
ATOM 1270 C C . LEU A 1 158 ? 17.178 -2.571 -17.471 1.00 90.81 158 LEU A C 1
ATOM 1272 O O . LEU A 1 158 ? 16.629 -3.336 -16.678 1.00 90.81 158 LEU A O 1
ATOM 1276 N N . HIS A 1 159 ? 17.850 -1.491 -17.066 1.00 89.56 159 HIS A N 1
ATOM 1277 C CA . HIS A 1 159 ? 18.024 -1.14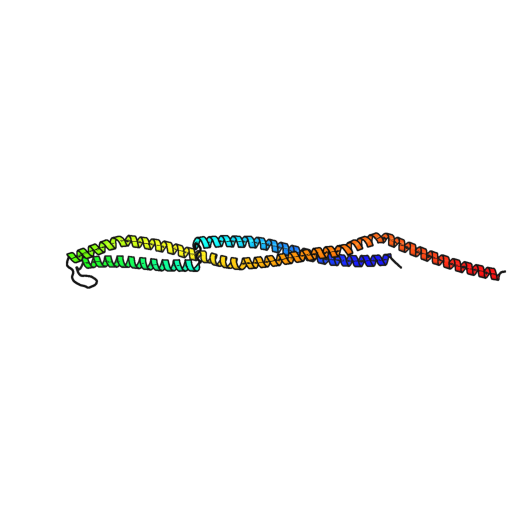5 -15.653 1.00 89.56 159 HIS A CA 1
ATOM 1278 C C . HIS A 1 159 ? 16.717 -0.765 -14.949 1.00 89.56 159 HIS A C 1
ATOM 1280 O O . HIS A 1 159 ? 16.531 -1.123 -13.787 1.00 89.56 159 HIS A O 1
ATOM 1286 N N . ILE A 1 160 ? 15.792 -0.092 -15.637 1.00 91.75 160 ILE A N 1
ATOM 1287 C CA . ILE A 1 160 ? 14.491 0.282 -15.055 1.00 91.75 160 ILE A CA 1
ATOM 1288 C C . ILE A 1 160 ? 13.481 -0.870 -15.031 1.00 91.75 160 ILE A C 1
ATOM 1290 O O . ILE A 1 160 ? 12.401 -0.703 -14.471 1.00 91.75 160 ILE A O 1
ATOM 1294 N N . LYS A 1 161 ? 13.784 -2.029 -15.632 1.00 91.75 161 LYS A N 1
ATOM 1295 C CA . LYS A 1 161 ? 12.840 -3.156 -15.705 1.00 91.75 161 LYS A CA 1
ATOM 1296 C C . LYS A 1 161 ? 12.332 -3.567 -14.322 1.00 91.75 161 LYS A C 1
ATOM 1298 O O . LYS A 1 161 ? 11.136 -3.766 -14.134 1.00 91.75 161 LYS A O 1
ATOM 1303 N N . SER A 1 162 ? 13.236 -3.639 -13.347 1.00 91.69 162 SER A N 1
ATOM 1304 C CA . SER A 1 162 ? 12.889 -3.946 -11.957 1.00 91.69 162 SER A CA 1
ATOM 1305 C C . SER A 1 162 ? 11.950 -2.900 -11.352 1.00 91.69 162 SER A C 1
ATOM 1307 O O . SER A 1 162 ? 11.042 -3.254 -10.611 1.00 91.69 162 SER A O 1
ATOM 1309 N N . VAL A 1 163 ? 12.121 -1.624 -11.707 1.00 93.06 163 VAL A N 1
ATOM 1310 C CA . VAL A 1 163 ? 11.249 -0.528 -11.264 1.00 93.06 163 VAL A CA 1
ATOM 1311 C C . VAL A 1 163 ? 9.852 -0.677 -11.865 1.00 93.06 163 VAL A C 1
ATOM 1313 O O . VAL A 1 163 ? 8.873 -0.535 -11.142 1.00 93.06 163 VAL A O 1
ATOM 1316 N N . VAL A 1 164 ? 9.741 -1.038 -13.147 1.00 92.62 164 VAL A N 1
ATOM 1317 C CA . VAL A 1 164 ? 8.448 -1.311 -13.805 1.00 92.62 164 VAL A CA 1
ATOM 1318 C C . VAL A 1 164 ? 7.713 -2.468 -13.120 1.00 92.62 164 VAL A C 1
ATOM 1320 O O . VAL A 1 164 ? 6.517 -2.371 -12.851 1.00 92.62 164 VAL A O 1
ATOM 1323 N N . GLU A 1 165 ? 8.426 -3.543 -12.778 1.00 92.94 165 GLU A N 1
ATOM 1324 C CA . GLU A 1 165 ? 7.856 -4.667 -12.027 1.00 92.94 165 GLU A CA 1
ATOM 1325 C C . GLU A 1 165 ? 7.408 -4.253 -10.616 1.00 92.94 165 GLU A C 1
ATOM 1327 O O . GLU A 1 165 ? 6.362 -4.703 -10.144 1.00 92.94 165 GLU A O 1
ATOM 1332 N N . THR A 1 166 ? 8.168 -3.385 -9.941 1.00 92.56 166 THR A N 1
ATOM 1333 C CA . THR A 1 166 ? 7.786 -2.816 -8.640 1.00 92.56 166 THR A CA 1
ATOM 1334 C C . THR A 1 166 ? 6.535 -1.951 -8.753 1.00 92.56 166 THR A C 1
ATOM 1336 O O . THR A 1 166 ? 5.624 -2.126 -7.949 1.00 92.56 166 THR A O 1
ATOM 1339 N N . VAL A 1 167 ? 6.435 -1.083 -9.767 1.00 94.56 167 VAL A N 1
ATOM 1340 C CA . VAL A 1 167 ? 5.233 -0.272 -10.030 1.00 94.56 167 VAL A CA 1
ATOM 1341 C C . VAL A 1 167 ? 4.014 -1.176 -10.188 1.00 94.56 167 VAL A C 1
ATOM 1343 O O . VAL A 1 167 ? 3.037 -0.990 -9.471 1.00 94.56 167 VAL A O 1
ATOM 1346 N N . ALA A 1 168 ? 4.092 -2.207 -11.034 1.00 93.44 168 ALA A N 1
ATOM 1347 C CA . ALA A 1 168 ? 2.977 -3.130 -11.251 1.00 93.44 168 ALA A CA 1
ATOM 1348 C C . ALA A 1 168 ? 2.541 -3.854 -9.960 1.00 93.44 168 ALA A C 1
ATOM 1350 O O . ALA A 1 168 ? 1.347 -4.036 -9.715 1.00 93.44 168 ALA A O 1
ATOM 1351 N N . LYS A 1 169 ? 3.497 -4.246 -9.105 1.00 94.88 169 LYS A N 1
ATOM 1352 C CA . LYS A 1 169 ? 3.202 -4.847 -7.792 1.00 94.88 169 LYS A CA 1
ATOM 1353 C C . LYS A 1 169 ? 2.524 -3.850 -6.854 1.00 94.88 169 LYS A C 1
ATOM 1355 O O . LYS A 1 169 ? 1.488 -4.166 -6.278 1.00 94.88 169 LYS A O 1
ATOM 1360 N N . LEU A 1 170 ? 3.072 -2.642 -6.733 1.00 94.88 170 LEU A N 1
ATOM 1361 C CA . LEU A 1 170 ? 2.528 -1.585 -5.879 1.00 94.88 170 LEU A CA 1
ATOM 1362 C C . LEU A 1 170 ? 1.119 -1.161 -6.322 1.00 94.88 170 LEU A C 1
ATOM 1364 O O . LEU A 1 170 ? 0.241 -0.997 -5.475 1.00 94.88 170 LEU A O 1
ATOM 1368 N N . GLU A 1 171 ? 0.864 -1.060 -7.629 1.00 94.50 171 GLU A N 1
ATOM 1369 C CA . GLU A 1 171 ? -0.470 -0.778 -8.179 1.00 94.50 171 GLU A CA 1
ATOM 1370 C C . GLU A 1 171 ? -1.493 -1.867 -7.845 1.00 94.50 171 GLU A C 1
ATOM 1372 O O . GLU A 1 171 ? -2.667 -1.559 -7.645 1.00 94.50 171 GLU A O 1
ATOM 1377 N N . ALA A 1 172 ? -1.064 -3.127 -7.738 1.00 95.38 172 ALA A N 1
ATOM 1378 C CA . ALA A 1 172 ? -1.931 -4.230 -7.336 1.00 95.38 172 ALA A CA 1
ATOM 1379 C C . ALA A 1 172 ? -2.126 -4.323 -5.811 1.00 95.38 172 ALA A C 1
ATOM 1381 O O . ALA A 1 172 ? -3.189 -4.749 -5.352 1.00 95.38 172 ALA A O 1
ATOM 1382 N N . ASP A 1 173 ? -1.121 -3.950 -5.016 1.00 94.31 173 ASP A N 1
ATOM 1383 C CA . ASP A 1 173 ? -1.125 -4.146 -3.563 1.00 94.31 173 ASP A CA 1
ATOM 1384 C C . ASP A 1 173 ? -1.720 -2.966 -2.783 1.00 94.31 173 ASP A C 1
ATOM 1386 O O . ASP A 1 173 ? -2.410 -3.187 -1.782 1.00 94.31 173 ASP A O 1
ATOM 1390 N N . ILE A 1 174 ? -1.540 -1.724 -3.247 1.00 96.19 174 ILE A N 1
ATOM 1391 C CA . ILE A 1 174 ? -2.134 -0.534 -2.611 1.00 96.19 174 ILE A CA 1
ATOM 1392 C C . ILE A 1 174 ? -3.668 -0.644 -2.514 1.00 96.19 174 ILE A C 1
ATOM 1394 O O . ILE A 1 174 ? -4.197 -0.417 -1.423 1.00 96.19 174 ILE A O 1
ATOM 1398 N N . PRO A 1 175 ? -4.415 -1.037 -3.568 1.00 96.31 175 PRO A N 1
ATOM 1399 C CA . PRO A 1 175 ? -5.863 -1.218 -3.475 1.00 96.31 175 PRO A CA 1
ATOM 1400 C C . PRO A 1 175 ? -6.277 -2.274 -2.446 1.00 96.31 175 PRO A C 1
ATOM 1402 O O . PRO A 1 175 ? -7.224 -2.051 -1.694 1.00 96.31 175 PRO A O 1
ATOM 1405 N N . LYS A 1 176 ? -5.544 -3.392 -2.349 1.00 95.69 176 LYS A N 1
ATOM 1406 C CA . LYS A 1 176 ? -5.819 -4.445 -1.354 1.00 95.69 176 LYS A CA 1
ATOM 1407 C C . LYS A 1 176 ? -5.627 -3.922 0.067 1.00 95.69 176 LYS A C 1
ATOM 1409 O O . LYS A 1 176 ? -6.480 -4.142 0.921 1.00 95.69 176 LYS A O 1
ATOM 1414 N N . LYS A 1 177 ? -4.545 -3.177 0.313 1.00 94.81 177 LYS A N 1
ATOM 1415 C CA . LYS A 1 177 ? -4.288 -2.537 1.613 1.00 94.81 177 LYS A CA 1
ATOM 1416 C C . LYS A 1 177 ? -5.320 -1.453 1.939 1.00 94.81 177 LYS A C 1
ATOM 1418 O O . LYS A 1 177 ? -5.709 -1.318 3.094 1.00 94.81 177 LYS A O 1
ATOM 1423 N N . LYS A 1 178 ? -5.819 -0.709 0.944 1.00 95.69 178 LYS A N 1
ATOM 1424 C CA . LYS A 1 178 ? -6.942 0.232 1.124 1.00 95.69 178 LYS A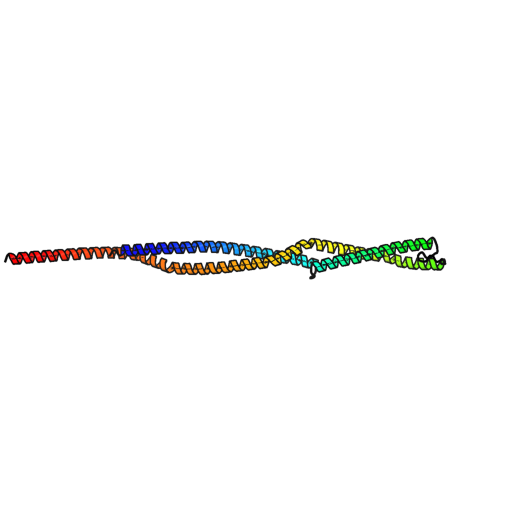 CA 1
ATOM 1425 C C . LYS A 1 178 ? -8.237 -0.488 1.497 1.00 95.69 178 LYS A C 1
ATOM 1427 O O . LYS A 1 178 ? -8.954 -0.026 2.379 1.00 95.69 178 LYS A O 1
ATOM 1432 N N . GLN A 1 179 ? -8.515 -1.631 0.877 1.00 96.69 179 GLN A N 1
ATOM 1433 C CA . GLN A 1 179 ? -9.666 -2.460 1.229 1.00 96.69 179 GLN A CA 1
ATOM 1434 C C . GLN A 1 179 ? -9.541 -3.030 2.650 1.00 96.69 179 GLN A C 1
ATOM 1436 O O . GLN A 1 179 ? -10.500 -2.989 3.418 1.00 96.69 179 GLN A O 1
ATOM 1441 N N . GLU A 1 180 ? -8.355 -3.510 3.030 1.00 95.88 180 GLU A N 1
ATOM 1442 C CA . GLU A 1 180 ? -8.071 -3.955 4.398 1.00 95.88 180 GLU A CA 1
ATOM 1443 C C . GLU A 1 180 ? -8.280 -2.818 5.409 1.00 95.88 180 GLU A C 1
ATOM 1445 O O . GLU A 1 180 ? -8.907 -3.022 6.450 1.00 95.88 180 GLU A O 1
ATOM 1450 N N . LEU A 1 181 ? -7.824 -1.605 5.079 1.00 96.81 181 LEU A N 1
ATOM 1451 C CA . LEU A 1 181 ? -8.038 -0.421 5.904 1.00 96.81 181 LEU A CA 1
ATOM 1452 C C . LEU A 1 181 ? -9.529 -0.125 6.095 1.00 96.81 181 LEU A C 1
ATOM 1454 O O . LEU A 1 181 ? -9.939 0.094 7.232 1.00 96.81 181 LEU A O 1
ATOM 1458 N N . SER A 1 182 ? -10.326 -0.181 5.024 1.00 96.81 182 SER A N 1
ATOM 1459 C CA . SER A 1 182 ? -11.784 0.000 5.092 1.00 96.81 182 SER A CA 1
ATOM 1460 C C . SER A 1 182 ? -12.427 -1.010 6.044 1.00 96.81 182 SER A C 1
ATOM 1462 O O . SER A 1 182 ? -13.181 -0.626 6.930 1.00 96.81 182 SER A O 1
ATOM 1464 N N . SER A 1 183 ? -12.054 -2.291 5.947 1.00 96.56 183 SER A N 1
ATOM 1465 C CA . SER A 1 183 ? -12.581 -3.330 6.844 1.00 96.56 183 SER A CA 1
ATOM 1466 C C . SER A 1 183 ? -12.196 -3.104 8.312 1.00 96.56 183 SER A C 1
ATOM 1468 O O . SER A 1 183 ? -12.969 -3.408 9.219 1.00 96.56 183 SER A O 1
ATOM 1470 N N . ILE A 1 184 ? -10.995 -2.581 8.579 1.00 95.94 184 ILE A N 1
ATOM 1471 C CA . ILE A 1 184 ? -10.575 -2.227 9.943 1.00 95.94 184 ILE A CA 1
ATOM 1472 C C . ILE A 1 184 ? -11.360 -1.014 10.456 1.00 95.94 184 ILE A C 1
ATOM 1474 O O . ILE A 1 184 ? -11.691 -0.964 11.640 1.00 95.94 184 ILE A O 1
ATOM 1478 N N . GLU A 1 185 ? -11.644 -0.035 9.598 1.00 95.12 185 GLU A N 1
ATOM 1479 C CA . GLU A 1 185 ? -12.435 1.146 9.952 1.00 95.12 185 GLU A CA 1
ATOM 1480 C C . GLU A 1 185 ? -13.899 0.795 10.244 1.00 95.12 185 GLU A C 1
ATOM 1482 O O . GLU A 1 185 ? -14.434 1.282 11.238 1.00 95.12 185 GLU A O 1
ATOM 1487 N N . GLU A 1 186 ? -14.500 -0.115 9.475 1.00 96.38 186 GLU A N 1
ATOM 1488 C CA . GLU A 1 186 ? -15.830 -0.682 9.750 1.00 96.38 186 GLU A CA 1
ATOM 1489 C C . GLU A 1 186 ? -15.864 -1.388 11.110 1.00 96.38 186 GLU A C 1
ATOM 1491 O O . GLU A 1 186 ? -16.680 -1.050 11.963 1.00 96.38 186 GLU A O 1
ATOM 1496 N N . LYS A 1 187 ? -14.904 -2.282 11.381 1.00 95.06 187 LYS A N 1
ATOM 1497 C CA . LYS A 1 187 ? -14.803 -2.956 12.689 1.00 95.06 187 LYS A CA 1
ATOM 1498 C C . LYS A 1 187 ? -14.625 -1.980 13.848 1.00 95.06 187 LYS A C 1
ATOM 1500 O O . LYS A 1 187 ? -15.106 -2.229 14.950 1.00 95.06 187 LYS A O 1
ATOM 1505 N N . LEU A 1 188 ? -13.898 -0.883 13.630 1.00 94.75 188 LEU A N 1
ATOM 1506 C CA . LEU A 1 188 ? -13.744 0.165 14.637 1.00 94.75 188 LEU A CA 1
ATOM 1507 C C . LEU A 1 188 ? -15.065 0.878 14.911 1.00 94.75 188 LEU A C 1
ATOM 1509 O O . LEU A 1 188 ? -15.344 1.151 16.075 1.00 94.75 188 LEU A O 1
ATOM 1513 N N . ALA A 1 189 ? -15.854 1.165 13.875 1.00 94.56 189 ALA A N 1
ATOM 1514 C CA . ALA A 1 189 ? -17.181 1.750 14.032 1.00 94.56 189 ALA A CA 1
ATOM 1515 C C . ALA A 1 189 ? -18.101 0.810 14.827 1.00 94.56 189 ALA A C 1
ATOM 1517 O O . ALA A 1 189 ? -18.653 1.232 15.840 1.00 94.56 189 ALA A O 1
ATOM 1518 N N . GLU A 1 190 ? -18.146 -0.476 14.466 1.00 95.12 190 GLU A N 1
ATOM 1519 C CA . GLU A 1 190 ? -18.901 -1.504 15.201 1.00 95.12 190 GLU A CA 1
ATOM 1520 C C . GLU A 1 190 ? -18.479 -1.576 16.678 1.00 95.12 190 GLU A C 1
ATOM 1522 O O . GLU A 1 190 ? -19.319 -1.581 17.575 1.00 95.12 190 GLU A O 1
ATOM 1527 N N . CYS A 1 191 ? -17.169 -1.561 16.957 1.00 93.56 191 CYS A N 1
ATOM 1528 C CA . CYS A 1 191 ? -16.667 -1.571 18.333 1.00 93.56 191 CYS A CA 1
ATOM 1529 C C . CYS A 1 191 ? -17.075 -0.316 19.118 1.00 93.56 191 CYS A C 1
ATOM 1531 O O . CYS A 1 191 ? -17.278 -0.390 20.330 1.00 93.56 191 CYS A O 1
ATOM 1533 N N . VAL A 1 192 ? -17.154 0.847 18.466 1.00 91.88 192 VAL A N 1
ATOM 1534 C C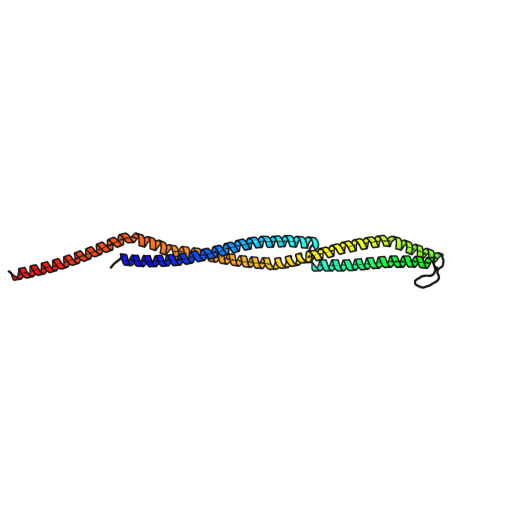A . VAL A 1 192 ? -17.592 2.093 19.111 1.00 91.88 192 VAL A CA 1
ATOM 1535 C C . VAL A 1 192 ? -19.083 2.026 19.435 1.00 91.88 192 VAL A C 1
ATOM 1537 O O . VAL A 1 192 ? -19.449 2.305 20.577 1.00 91.88 192 VAL A O 1
ATOM 1540 N N . GLU A 1 193 ? -19.915 1.582 18.493 1.00 94.88 193 GLU A N 1
ATOM 1541 C CA . GLU A 1 193 ? -21.363 1.416 18.686 1.00 94.88 193 GLU A CA 1
ATOM 1542 C C . GLU A 1 193 ? -21.689 0.396 19.791 1.00 94.88 193 GLU A C 1
ATOM 1544 O O . GLU A 1 193 ? -22.520 0.649 20.671 1.00 94.88 193 GLU A O 1
ATOM 1549 N N . GLU A 1 194 ? -20.998 -0.748 19.805 1.00 95.06 194 GLU A N 1
ATOM 1550 C CA . GLU A 1 194 ? -21.181 -1.768 20.841 1.00 95.06 194 GLU A CA 1
ATOM 1551 C C . GLU A 1 194 ? -20.752 -1.242 22.223 1.00 95.06 194 GLU A C 1
ATOM 1553 O O . GLU A 1 194 ? -21.393 -1.530 23.237 1.00 95.06 194 GLU A O 1
ATOM 1558 N N . ARG A 1 195 ? -19.712 -0.401 22.283 1.00 91.25 195 ARG A N 1
ATOM 1559 C CA . ARG A 1 195 ? -19.242 0.207 23.534 1.00 91.25 195 ARG A CA 1
ATOM 1560 C C . ARG A 1 195 ? -20.240 1.219 24.084 1.00 91.25 195 ARG A C 1
ATOM 1562 O O . ARG A 1 195 ? -20.485 1.226 25.290 1.00 91.25 195 ARG A O 1
ATOM 1569 N N . GLU A 1 196 ? -20.811 2.055 23.223 1.00 92.56 196 GLU A N 1
ATOM 1570 C CA . GLU A 1 196 ? -21.870 3.000 23.598 1.00 92.56 196 GLU A CA 1
ATOM 1571 C C . GLU A 1 196 ? -23.109 2.253 24.108 1.00 92.56 196 GLU A C 1
ATOM 1573 O O . GLU A 1 196 ? -23.649 2.584 25.167 1.00 92.56 196 GLU A O 1
ATOM 1578 N N . SER A 1 197 ? -23.482 1.164 23.432 1.00 94.75 197 SER A N 1
ATOM 1579 C CA . SER A 1 197 ? -24.574 0.282 23.857 1.00 94.75 197 SER A CA 1
ATOM 1580 C C . SER A 1 197 ? -24.309 -0.340 25.234 1.00 94.75 197 SER A C 1
ATOM 1582 O O . SER A 1 197 ? -25.180 -0.326 26.105 1.00 94.75 197 SER A O 1
ATOM 1584 N N . LEU A 1 198 ? -23.093 -0.840 25.481 1.00 94.25 198 LEU A N 1
ATOM 1585 C CA . LEU A 1 198 ? -22.698 -1.379 26.787 1.00 94.25 198 LEU A CA 1
ATOM 1586 C C . LEU A 1 198 ? -22.693 -0.310 27.886 1.00 94.25 198 LEU A C 1
ATOM 1588 O O . LEU A 1 198 ? -23.091 -0.605 29.012 1.00 94.25 198 LEU A O 1
ATOM 1592 N N . GLN A 1 199 ? -22.280 0.925 27.584 1.00 91.62 199 GLN A N 1
ATOM 1593 C CA . GLN A 1 199 ? -22.358 2.036 28.537 1.00 91.62 199 GLN A CA 1
ATOM 1594 C C . GLN A 1 199 ? -23.804 2.365 28.914 1.00 91.62 199 GLN A C 1
ATOM 1596 O O . GLN A 1 199 ? -24.086 2.563 30.096 1.00 91.62 199 GLN A O 1
ATOM 1601 N N . MET A 1 200 ? -24.728 2.363 27.949 1.00 93.62 200 MET A N 1
ATOM 1602 C CA . MET A 1 200 ? -26.154 2.521 28.242 1.00 93.62 200 MET A CA 1
ATOM 1603 C C . MET A 1 200 ? -26.687 1.380 29.118 1.00 93.62 200 MET A C 1
ATOM 1605 O O . MET A 1 200 ? -27.367 1.642 30.108 1.00 93.62 200 MET A O 1
ATOM 1609 N N . LEU A 1 201 ? -26.332 0.128 28.809 1.00 94.38 201 LEU A N 1
ATOM 1610 C CA . LEU A 1 201 ? -26.732 -1.043 29.601 1.00 94.38 201 LEU A CA 1
ATOM 1611 C C . LEU A 1 201 ? -26.152 -1.039 31.023 1.00 94.38 201 LEU A C 1
ATOM 1613 O O . LEU A 1 201 ? -26.753 -1.613 31.926 1.00 94.38 201 LEU A O 1
ATOM 1617 N N . LEU A 1 202 ? -24.998 -0.403 31.240 1.00 94.19 202 LEU A N 1
ATOM 1618 C CA . LEU A 1 202 ? -24.379 -0.254 32.560 1.00 94.19 202 LEU A CA 1
ATOM 1619 C C . LEU A 1 202 ? -25.052 0.817 33.429 1.00 94.19 202 LEU A C 1
ATOM 1621 O O . LEU A 1 202 ? -24.980 0.723 34.657 1.00 94.19 202 LEU A O 1
ATOM 1625 N N . ALA A 1 203 ? -25.699 1.821 32.834 1.00 94.06 203 ALA A N 1
ATOM 1626 C CA . ALA A 1 203 ? -26.236 2.966 33.568 1.00 94.06 203 ALA A CA 1
ATOM 1627 C C . ALA A 1 203 ? -27.338 2.567 34.570 1.00 94.06 203 ALA A C 1
ATOM 1629 O O . ALA A 1 203 ? -27.280 2.935 35.746 1.00 94.06 203 ALA A O 1
ATOM 1630 N N . GLU A 1 204 ? -28.316 1.769 34.139 1.00 94.44 204 GLU A N 1
ATOM 1631 C CA . GLU A 1 204 ? -29.423 1.306 34.990 1.00 94.44 204 GLU A CA 1
ATOM 1632 C C . GLU A 1 204 ? -28.967 0.435 36.178 1.00 94.44 204 GLU A C 1
ATOM 1634 O O . GLU A 1 204 ? -29.319 0.755 37.316 1.00 94.44 204 GLU A O 1
ATOM 1639 N N . PRO A 1 205 ? -28.184 -0.648 36.002 1.00 94.50 205 PRO A N 1
ATOM 1640 C CA . PRO A 1 205 ? -27.785 -1.479 37.132 1.00 94.50 205 PRO A CA 1
ATOM 1641 C C . PRO A 1 205 ? -26.868 -0.732 38.107 1.00 94.50 205 PRO A C 1
ATOM 1643 O O . PRO A 1 205 ? -26.947 -0.980 39.309 1.00 94.50 205 PRO A O 1
ATOM 1646 N N . THR A 1 206 ? -26.046 0.205 37.620 1.00 94.00 206 THR A N 1
ATOM 1647 C CA . THR A 1 206 ? -25.182 1.038 38.474 1.00 94.00 206 THR A CA 1
ATOM 1648 C C . THR A 1 206 ? -26.013 1.975 39.348 1.00 94.00 206 THR A C 1
ATOM 1650 O O . THR A 1 206 ? -25.874 1.953 40.568 1.00 94.00 206 THR A O 1
ATOM 1653 N N . THR A 1 207 ? -26.948 2.716 38.748 1.00 95.75 207 THR A N 1
ATOM 1654 C CA . THR A 1 207 ? -27.864 3.600 39.495 1.00 95.75 207 THR A CA 1
ATOM 1655 C C . THR A 1 207 ? -28.766 2.817 40.455 1.00 95.75 207 THR A C 1
ATOM 1657 O O . THR A 1 207 ? -28.994 3.241 41.587 1.00 95.75 207 THR A O 1
ATOM 1660 N N . SER A 1 208 ? -29.226 1.629 40.052 1.00 94.69 208 SER A N 1
ATOM 1661 C CA . SER A 1 208 ? -30.012 0.733 40.911 1.00 94.69 208 SER A CA 1
ATOM 1662 C C . SER A 1 208 ? -29.216 0.226 42.113 1.00 94.69 208 SER A C 1
ATOM 1664 O O . SER A 1 208 ? -29.768 0.093 43.206 1.00 94.69 208 SER A O 1
ATOM 1666 N N . LEU A 1 209 ? -27.922 -0.058 41.933 1.00 95.31 209 LEU A N 1
ATOM 1667 C CA . LEU A 1 209 ? -27.047 -0.495 43.017 1.00 95.31 209 LEU A CA 1
ATOM 1668 C C . LEU A 1 209 ? -26.790 0.643 44.009 1.00 95.31 209 LEU A C 1
ATOM 1670 O O . LEU A 1 209 ? -26.892 0.419 45.212 1.00 95.31 209 LEU A O 1
ATOM 1674 N N . GLU A 1 210 ? -26.520 1.853 43.516 1.00 94.62 210 GLU A N 1
ATOM 1675 C CA . GLU A 1 210 ? -26.361 3.052 44.350 1.00 94.62 210 GLU A CA 1
ATOM 1676 C C . GLU A 1 210 ? -27.617 3.321 45.188 1.00 94.62 210 GLU A C 1
ATOM 1678 O O . GLU A 1 210 ? -27.530 3.560 46.396 1.00 94.62 210 GLU A O 1
ATOM 1683 N N . LEU A 1 211 ? -28.800 3.200 44.574 1.00 94.56 211 LEU A N 1
ATOM 1684 C CA . LEU A 1 211 ? -30.071 3.320 45.280 1.00 94.56 211 LEU A CA 1
ATOM 1685 C C . LEU A 1 211 ? -30.217 2.232 46.354 1.00 94.56 211 LEU A C 1
ATOM 1687 O O . LEU A 1 211 ? -30.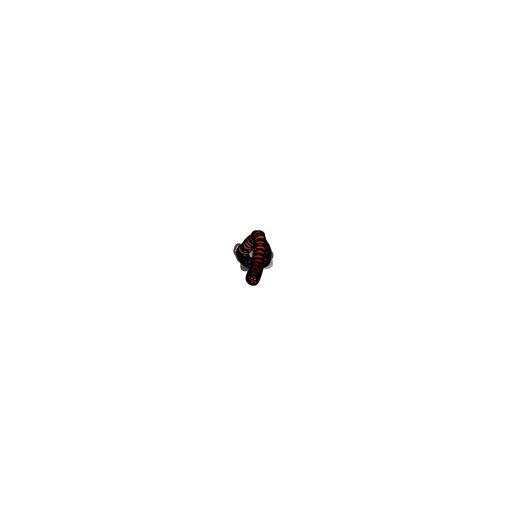516 2.549 47.506 1.00 94.56 211 LEU A O 1
ATOM 1691 N N . ALA A 1 212 ? -29.968 0.966 46.014 1.00 93.19 212 ALA A N 1
ATOM 1692 C CA . ALA A 1 212 ? -30.067 -0.149 46.955 1.00 93.19 212 ALA A CA 1
ATOM 1693 C C . ALA A 1 212 ? -29.108 0.001 48.150 1.00 93.19 212 ALA A C 1
ATOM 1695 O O . ALA A 1 212 ? -29.495 -0.264 49.292 1.00 93.19 212 ALA A O 1
ATOM 1696 N N . ASP A 1 213 ? -27.881 0.461 47.902 1.00 92.25 213 ASP A N 1
ATOM 1697 C CA . ASP A 1 213 ? -26.887 0.713 48.943 1.00 92.25 213 ASP A CA 1
ATOM 1698 C C . ASP A 1 213 ? -27.304 1.903 49.836 1.00 92.25 213 ASP A C 1
ATOM 1700 O O . ASP A 1 213 ? -27.154 1.822 51.058 1.00 92.25 213 ASP A O 1
ATOM 1704 N N . SER A 1 214 ? -27.926 2.952 49.275 1.00 94.44 214 SER A N 1
ATOM 1705 C CA . SER A 1 214 ? -28.465 4.084 50.056 1.00 94.44 214 SER A CA 1
ATOM 1706 C C . SER A 1 214 ? -29.638 3.692 50.967 1.00 94.44 214 SER A C 1
ATOM 1708 O O . SER A 1 214 ? -29.715 4.140 52.110 1.00 94.44 214 SER A O 1
ATOM 1710 N N . MET A 1 215 ? -30.512 2.787 50.511 1.00 92.75 215 MET A N 1
ATOM 1711 C CA . MET A 1 215 ? -31.688 2.327 51.263 1.00 92.75 215 MET A CA 1
ATOM 1712 C C . MET A 1 215 ? -31.346 1.336 52.389 1.00 92.75 215 MET A C 1
ATOM 1714 O O . MET A 1 215 ? -32.182 1.052 53.250 1.00 92.75 215 MET A O 1
ATOM 1718 N N . MET A 1 216 ? -30.132 0.777 52.402 1.00 90.81 216 MET A N 1
ATOM 1719 C CA . MET A 1 216 ? -29.733 -0.300 53.317 1.00 90.81 216 MET A CA 1
ATOM 1720 C C . MET A 1 216 ? -29.839 0.097 54.801 1.00 90.81 216 MET A C 1
ATOM 1722 O O . MET A 1 216 ? -30.178 -0.736 55.654 1.00 90.81 216 MET A O 1
ATOM 1726 N N . GLY A 1 217 ? -29.551 1.366 55.109 1.00 91.50 217 GLY A N 1
ATOM 1727 C CA . GLY A 1 217 ? -29.676 1.933 56.453 1.00 91.50 217 GLY A CA 1
ATOM 1728 C C . GLY A 1 217 ? -31.132 1.981 56.912 1.00 91.50 217 GLY A C 1
ATOM 1729 O O . GLY A 1 217 ? -31.482 1.361 57.918 1.00 91.50 217 GLY A O 1
ATOM 1730 N N . ASP A 1 218 ? -31.989 2.628 56.122 1.00 94.12 218 ASP A N 1
ATOM 1731 C CA . ASP A 1 218 ? -33.421 2.784 56.409 1.00 94.12 218 ASP A CA 1
ATOM 1732 C C . ASP A 1 218 ? -34.129 1.435 56.551 1.00 94.12 218 ASP A C 1
ATOM 1734 O O . ASP A 1 218 ? -34.953 1.222 57.440 1.00 94.12 218 ASP A O 1
ATOM 1738 N N . VAL A 1 219 ? -33.759 0.472 55.712 1.00 93.06 219 VAL A N 1
ATOM 1739 C CA . VAL A 1 219 ? -34.366 -0.860 55.712 1.00 93.06 219 VAL A CA 1
ATOM 1740 C C . VAL A 1 219 ? -33.905 -1.695 56.906 1.00 93.06 219 VAL A C 1
ATOM 1742 O O . VAL A 1 219 ? -34.677 -2.499 57.430 1.00 93.06 219 VAL A O 1
ATOM 1745 N N . SER A 1 220 ? -32.689 -1.459 57.406 1.00 91.75 220 SER A N 1
ATOM 1746 C CA . SER A 1 220 ? -32.240 -2.048 58.672 1.00 91.75 220 SER A CA 1
ATOM 1747 C C . SER A 1 220 ? -33.049 -1.513 59.860 1.00 91.75 220 SER A C 1
ATOM 1749 O O . SER A 1 220 ? -33.412 -2.295 60.740 1.00 91.75 220 SER A O 1
ATOM 1751 N N . LEU A 1 221 ? -33.370 -0.213 59.873 1.00 93.81 221 LEU A N 1
ATOM 1752 C CA . LEU A 1 221 ? -34.235 0.390 60.894 1.00 93.81 221 LEU A CA 1
ATOM 1753 C C . LEU A 1 221 ? -35.668 -0.152 60.807 1.00 93.81 221 LEU A C 1
ATOM 1755 O O . LEU A 1 221 ? -36.268 -0.484 61.829 1.00 93.81 221 LEU A O 1
ATOM 1759 N N . LEU A 1 222 ? -36.196 -0.303 59.589 1.00 93.00 222 LEU A N 1
ATOM 1760 C CA . LEU A 1 222 ? -37.528 -0.858 59.349 1.00 93.00 222 LEU A CA 1
ATOM 1761 C C . LEU A 1 222 ? -37.657 -2.300 59.858 1.00 93.00 222 LEU A C 1
ATOM 1763 O O . LEU A 1 222 ? -38.648 -2.633 60.509 1.00 93.00 222 LEU A O 1
ATOM 1767 N N . ASP A 1 223 ? -36.668 -3.157 59.588 1.00 92.88 223 ASP A N 1
ATOM 1768 C CA . ASP A 1 223 ? -36.661 -4.538 60.085 1.00 92.88 223 ASP A CA 1
ATOM 1769 C C . ASP A 1 223 ? -36.666 -4.587 61.622 1.00 92.88 223 ASP A C 1
ATOM 1771 O O . ASP A 1 223 ? -37.342 -5.438 62.205 1.00 92.88 223 ASP A O 1
ATOM 1775 N N . GLU A 1 224 ? -35.952 -3.677 62.289 1.00 93.19 224 GLU A N 1
ATOM 1776 C CA . GLU A 1 224 ? -35.930 -3.607 63.753 1.00 93.19 224 GLU A CA 1
ATOM 1777 C C . GLU A 1 224 ? -37.272 -3.134 64.324 1.00 93.19 224 GLU A C 1
ATOM 1779 O O . GLU A 1 224 ? -37.844 -3.801 65.189 1.00 93.19 224 GLU A O 1
ATOM 1784 N N . ALA A 1 225 ? -37.847 -2.069 63.760 1.00 92.88 225 ALA A N 1
ATOM 1785 C CA . ALA A 1 225 ? -39.179 -1.597 64.134 1.00 92.88 225 ALA A CA 1
ATOM 1786 C C . ALA A 1 225 ? -40.248 -2.690 63.944 1.00 92.88 225 ALA A C 1
ATOM 1788 O O . ALA A 1 225 ? -41.124 -2.881 64.788 1.00 92.88 225 ALA A O 1
ATOM 1789 N N . MET A 1 226 ? -40.160 -3.473 62.865 1.00 92.38 226 MET A N 1
ATOM 1790 C CA . MET A 1 226 ? -41.070 -4.594 62.607 1.00 92.38 226 MET A CA 1
ATOM 1791 C C . MET A 1 226 ? -40.940 -5.723 63.638 1.00 92.38 226 MET A C 1
ATOM 1793 O O . MET A 1 226 ? -41.956 -6.317 64.030 1.00 92.38 226 MET A O 1
ATOM 1797 N N . LYS A 1 227 ? -39.722 -6.029 64.104 1.00 92.75 227 LYS A N 1
ATOM 1798 C CA . LYS A 1 227 ? -39.521 -6.982 65.210 1.00 92.75 227 LYS A CA 1
ATOM 1799 C C . LYS A 1 227 ? -40.155 -6.462 66.491 1.00 92.75 227 LYS A C 1
ATOM 1801 O O . LYS A 1 227 ? -40.855 -7.220 67.162 1.00 92.75 227 LYS A O 1
ATOM 1806 N N . GLU A 1 228 ? -39.959 -5.184 66.803 1.00 94.06 228 GLU A N 1
ATOM 1807 C CA . GLU A 1 228 ? -40.513 -4.566 68.005 1.00 94.06 228 GLU A CA 1
ATOM 1808 C C . GLU A 1 228 ? -42.047 -4.553 67.985 1.00 94.06 228 GLU A C 1
ATOM 1810 O O . GLU A 1 228 ? -42.671 -4.991 68.950 1.00 94.06 228 GLU A O 1
ATOM 1815 N N . ILE A 1 229 ? -42.667 -4.192 66.855 1.00 93.69 229 ILE A N 1
ATOM 1816 C CA . ILE A 1 229 ? -44.124 -4.289 66.662 1.00 93.69 229 ILE A CA 1
ATOM 1817 C C . ILE A 1 229 ? -44.615 -5.720 66.905 1.00 93.69 229 ILE A C 1
ATOM 1819 O O . ILE A 1 229 ? -45.647 -5.926 67.544 1.00 93.69 229 ILE A O 1
ATOM 1823 N N . THR A 1 230 ? -43.896 -6.720 66.393 1.00 93.25 230 THR A N 1
ATOM 1824 C CA . THR A 1 230 ? -44.269 -8.131 66.568 1.00 93.25 230 THR A CA 1
ATOM 1825 C C . THR A 1 230 ? -44.159 -8.557 68.033 1.00 93.25 230 THR A C 1
ATOM 1827 O O . THR A 1 230 ? -45.066 -9.217 68.540 1.00 93.25 230 THR A O 1
ATOM 1830 N N . ARG A 1 231 ? -43.098 -8.132 68.736 1.00 94.50 231 ARG A N 1
ATOM 1831 C CA . ARG A 1 231 ? -42.929 -8.361 70.179 1.00 94.50 231 ARG A CA 1
ATOM 1832 C C . ARG A 1 231 ? -44.084 -7.744 70.965 1.00 94.50 231 ARG A C 1
ATOM 1834 O O . ARG A 1 231 ? -44.781 -8.461 71.669 1.00 94.50 231 ARG A O 1
ATOM 1841 N N . LEU A 1 232 ? -44.355 -6.455 70.755 1.00 94.38 232 LEU A N 1
ATOM 1842 C CA . LEU A 1 232 ? -45.428 -5.733 71.443 1.00 94.38 232 LEU A CA 1
ATOM 1843 C C . LEU A 1 232 ? -46.809 -6.351 71.181 1.00 94.38 232 LEU A C 1
ATOM 1845 O O . LEU A 1 232 ? -47.619 -6.456 72.097 1.00 94.38 232 LEU A O 1
ATOM 1849 N N . LYS A 1 233 ? -47.089 -6.814 69.955 1.00 93.69 233 LYS A N 1
ATOM 1850 C CA . LYS A 1 233 ? -48.335 -7.538 69.644 1.00 93.69 233 LYS A CA 1
ATOM 1851 C C . LYS A 1 233 ? -48.464 -8.840 70.433 1.00 93.69 233 LYS A C 1
ATOM 1853 O O . LYS A 1 233 ? -49.552 -9.136 70.926 1.00 93.69 233 LYS A O 1
ATOM 1858 N N . ASN A 1 234 ? -47.378 -9.601 70.557 1.00 93.19 234 ASN A N 1
ATOM 1859 C CA . ASN A 1 234 ? -47.363 -10.831 71.346 1.00 93.19 234 ASN A CA 1
ATOM 1860 C C . ASN A 1 234 ? -47.559 -10.534 72.838 1.00 93.19 234 ASN A C 1
ATOM 1862 O O . ASN A 1 234 ? -48.369 -11.200 73.480 1.00 93.19 234 ASN A O 1
ATOM 1866 N N . ASP A 1 235 ? -46.899 -9.500 73.362 1.00 93.44 235 ASP A N 1
ATOM 1867 C CA . ASP A 1 235 ? -47.045 -9.063 74.755 1.00 93.44 235 ASP A CA 1
ATOM 1868 C C . ASP A 1 235 ? -48.496 -8.643 75.050 1.00 93.44 235 ASP A C 1
ATOM 1870 O O . ASP A 1 235 ? -49.095 -9.082 76.032 1.00 93.44 235 ASP A O 1
ATOM 1874 N N . ILE A 1 236 ? -49.119 -7.867 74.154 1.00 92.75 236 ILE A N 1
ATOM 1875 C CA . ILE A 1 236 ? -50.538 -7.488 74.249 1.00 92.75 236 ILE A CA 1
ATOM 1876 C C . ILE A 1 236 ? -51.443 -8.727 74.222 1.00 92.75 236 ILE A C 1
ATOM 1878 O O . ILE A 1 236 ? -52.394 -8.816 75.001 1.00 92.75 236 ILE A O 1
ATOM 1882 N N . ALA A 1 237 ? -51.176 -9.695 73.342 1.00 90.94 237 ALA A N 1
ATOM 1883 C CA . ALA A 1 237 ? -51.953 -10.930 73.276 1.00 90.94 237 ALA A CA 1
ATOM 1884 C C . ALA A 1 237 ? -51.859 -11.728 74.590 1.00 90.94 237 ALA A C 1
ATOM 1886 O O . ALA A 1 237 ? -52.886 -12.167 75.110 1.00 90.94 237 ALA A O 1
ATOM 1887 N N . GLN A 1 238 ? -50.662 -11.849 75.170 1.00 88.50 238 GLN A N 1
ATOM 1888 C CA . GLN A 1 238 ? -50.445 -12.516 76.459 1.00 88.50 238 GLN A CA 1
ATOM 1889 C C . GLN A 1 238 ? -51.137 -11.791 77.619 1.00 88.50 238 GLN A C 1
ATOM 1891 O O . GLN A 1 238 ? -51.789 -12.429 78.453 1.00 88.50 238 GLN A O 1
ATOM 1896 N N . LEU A 1 239 ? -51.051 -10.459 77.659 1.00 87.94 239 LEU A N 1
ATOM 1897 C CA . LEU A 1 239 ? -51.733 -9.645 78.665 1.00 87.94 239 LEU A CA 1
ATOM 1898 C C . LEU A 1 239 ? -53.254 -9.792 78.571 1.00 87.94 239 LEU A C 1
ATOM 1900 O O . LEU A 1 239 ? -53.913 -9.923 79.604 1.00 87.94 239 LEU A O 1
ATOM 1904 N N . ASN A 1 240 ? -53.810 -9.834 77.357 1.00 85.00 240 ASN A N 1
ATOM 1905 C CA . ASN A 1 240 ? -55.238 -10.056 77.118 1.00 85.00 240 ASN A CA 1
ATOM 1906 C C . ASN A 1 240 ? -55.709 -11.451 77.557 1.00 85.00 240 ASN A C 1
ATOM 1908 O O . ASN A 1 240 ? -56.813 -11.591 78.084 1.00 85.00 240 ASN A O 1
ATOM 1912 N N . VAL A 1 241 ? -54.894 -12.492 77.364 1.00 84.06 241 VAL A N 1
ATOM 1913 C CA . VAL A 1 241 ? -55.188 -13.841 77.881 1.00 84.06 241 VAL A CA 1
ATOM 1914 C C . VAL A 1 241 ? -55.158 -13.837 79.411 1.00 84.06 241 VAL A C 1
ATOM 1916 O O . VAL A 1 241 ? -56.134 -14.234 80.042 1.00 84.06 241 VAL A O 1
ATOM 1919 N N . SER A 1 242 ? -54.110 -13.265 80.007 1.00 76.81 242 SER A N 1
ATOM 1920 C CA . SER A 1 242 ? -53.949 -13.179 81.465 1.00 76.81 242 SER A CA 1
ATOM 1921 C C . SER A 1 242 ? -55.075 -12.388 82.145 1.00 76.81 242 SER A C 1
ATOM 1923 O O . SER A 1 242 ? -55.532 -12.739 83.233 1.00 76.81 242 SER A O 1
ATOM 1925 N N . THR A 1 243 ? -55.558 -11.309 81.524 1.00 74.44 243 THR A N 1
ATOM 1926 C CA . THR A 1 243 ? -56.704 -10.540 82.044 1.00 74.44 243 THR A CA 1
ATOM 1927 C C . THR A 1 243 ? -58.019 -11.299 81.902 1.00 74.44 243 THR A C 1
ATOM 1929 O O . THR A 1 243 ? -58.841 -11.246 82.818 1.00 74.44 243 THR A O 1
ATOM 1932 N N . LYS A 1 244 ? -58.223 -12.055 80.816 1.00 73.88 244 LYS A N 1
ATOM 1933 C CA . LYS A 1 244 ? -59.386 -12.948 80.682 1.00 73.88 244 LYS A CA 1
ATOM 1934 C C . LYS A 1 244 ? -59.374 -14.050 81.743 1.00 73.88 244 LYS A C 1
ATOM 1936 O O . LYS A 1 244 ? -60.400 -14.278 82.379 1.00 73.88 244 LYS A O 1
ATOM 1941 N N . GLU A 1 245 ? -58.232 -14.678 82.004 1.00 68.81 245 GLU A N 1
ATOM 1942 C CA . GLU A 1 245 ? -58.084 -15.704 83.046 1.00 68.81 245 GLU A CA 1
ATOM 1943 C C . GLU A 1 245 ? -58.365 -15.150 84.450 1.00 68.81 245 GLU A C 1
ATOM 1945 O O . GLU A 1 245 ? -59.147 -15.735 85.203 1.00 68.81 245 GLU A O 1
ATOM 1950 N N . LYS A 1 246 ? -57.822 -13.969 84.780 1.00 69.31 246 LYS A N 1
ATOM 1951 C CA . LYS A 1 246 ? -58.095 -13.285 86.056 1.00 69.31 246 LYS A CA 1
ATOM 1952 C C . LYS A 1 246 ? -59.572 -12.916 86.221 1.00 69.31 246 LYS A C 1
ATOM 1954 O O . LYS A 1 246 ? -60.134 -13.160 87.284 1.00 69.31 246 LYS A O 1
ATOM 1959 N N . ASN A 1 247 ? -60.228 -12.415 85.172 1.00 60.69 247 ASN A N 1
ATOM 1960 C CA . ASN A 1 247 ? -61.668 -12.125 85.196 1.00 60.69 247 ASN A CA 1
ATOM 1961 C C . ASN A 1 247 ? -62.533 -13.389 85.331 1.00 60.69 247 ASN A C 1
ATOM 1963 O O . ASN A 1 247 ? -63.596 -13.348 85.949 1.00 60.69 247 ASN A O 1
ATOM 1967 N N . THR A 1 248 ? -62.086 -14.520 84.781 1.00 60.09 248 THR A N 1
ATOM 1968 C CA . THR A 1 248 ? -62.797 -15.803 84.903 1.00 60.09 248 THR A CA 1
ATOM 1969 C C . THR A 1 248 ? -62.671 -16.379 86.317 1.00 60.09 248 THR A C 1
ATOM 1971 O O . THR A 1 248 ? -63.635 -16.938 86.831 1.00 60.09 248 THR A O 1
ATOM 1974 N N . ASN A 1 249 ? -61.520 -16.198 86.975 1.00 58.34 249 ASN A N 1
ATOM 1975 C CA . ASN A 1 249 ? -61.334 -16.565 88.383 1.00 58.34 249 ASN A CA 1
ATOM 1976 C C . ASN A 1 249 ? -62.115 -15.652 89.339 1.00 58.34 249 ASN A C 1
ATOM 1978 O O . ASN A 1 249 ? -62.728 -16.155 90.276 1.00 58.34 249 ASN A O 1
ATOM 1982 N N . TYR A 1 250 ? -62.185 -14.344 89.069 1.00 55.41 250 TYR A N 1
ATOM 1983 C CA . TYR A 1 250 ? -62.983 -13.414 89.880 1.00 55.41 250 TYR A CA 1
ATOM 1984 C C . TYR A 1 250 ? -64.486 -13.740 89.848 1.00 55.41 250 TYR A C 1
ATOM 1986 O O . TYR A 1 250 ? -65.158 -13.657 90.869 1.00 55.41 250 TYR A O 1
ATOM 1994 N N . LYS A 1 251 ? -65.017 -14.183 88.698 1.00 54.62 251 LYS A N 1
ATOM 1995 C CA . LYS A 1 251 ? -66.412 -14.651 88.562 1.00 54.62 251 LYS A CA 1
ATOM 1996 C C . LYS A 1 251 ? -66.700 -16.022 89.191 1.00 54.62 251 LYS A C 1
ATOM 1998 O O . LYS A 1 251 ? -67.852 -16.427 89.204 1.00 54.62 251 LYS A O 1
ATOM 2003 N N . LYS A 1 252 ? -65.682 -16.764 89.638 1.00 54.16 252 LYS A N 1
ATOM 2004 C CA . LYS A 1 252 ? -65.846 -18.044 90.354 1.00 54.16 252 LYS A CA 1
ATOM 2005 C C . LYS A 1 252 ? -65.748 -17.892 91.878 1.00 54.16 252 LYS A C 1
ATOM 2007 O O . LYS A 1 252 ? -66.039 -18.851 92.583 1.00 54.16 252 LYS A O 1
ATOM 2012 N N . GLN A 1 253 ? -65.291 -16.737 92.370 1.00 49.47 253 GLN A N 1
ATOM 2013 C CA . GLN A 1 253 ? -65.124 -16.440 93.801 1.00 49.47 253 GLN A CA 1
ATOM 2014 C C . GLN A 1 253 ? -66.219 -15.524 94.375 1.00 49.47 253 GLN A C 1
ATOM 2016 O O . GLN A 1 253 ? -66.290 -15.386 95.593 1.00 49.47 253 GLN A O 1
ATOM 2021 N N . ASN A 1 254 ? -67.069 -14.952 93.517 1.00 43.38 254 ASN A N 1
ATOM 2022 C CA . ASN A 1 254 ? -68.332 -14.291 93.861 1.00 43.38 254 ASN A CA 1
ATOM 2023 C C . ASN A 1 254 ? -69.492 -15.091 93.268 1.00 43.38 254 ASN A C 1
ATOM 2025 O O . ASN A 1 254 ? -70.590 -15.049 93.860 1.00 43.38 254 ASN A O 1
#

Organism: Zeugodacus cucurbitae (NCBI:txid28588)

Radius of gyration: 54.26 Å; chains: 1; bounding box: 114×30×166 Å

Secondary structure (DSSP, 8-state):
--HHHHHHHHHHHHHHHHHHHHHHHHHHHHHHHHHHHHHHHHHHHHHHHHHHHHHHHHHHHHHHTTS-HHHHHHHHHHHHHHHHHHHHHHHHHHHHHHHHHHHHHHSSB-TTT--B--HHHHHHHHHHHHHHHHHHHHHHHHHHHHHHHHHHHHHHHHHTHHHHHHHHHHHHHHHHHHHHHHHHHHHHHHHHHHHHHHHHHHHHHHHHHHHHHHHHHHHHHHHHHHHHHHHHHHHHHHHHHHHHHHHHHHHHH-

pLDDT: mean 89.98, std 8.46, range [43.38, 96.88]

InterPro domains:
  IPR013134 RAD50, zinc hook [PF04423] (90-140)
  IPR013134 RAD50, zinc hook [PS51131] (66-162)